Protein AF-A0A497LBM8-F1 (afdb_monomer)

Radius of gyration: 23.19 Å; Cα contacts (8 Å, |Δi|>4): 219; chains: 1; bounding box: 56×36×63 Å

pLDDT: mean 82.88, std 20.73, range [25.64, 98.62]

Solvent-accessible surface area (backbone atoms only — not comparable to full-atom values): 11214 Å² total; per-residue (Å²): 113,51,45,48,50,50,74,55,96,92,50,53,37,34,45,33,45,32,65,19,53,48,74,54,68,69,48,53,49,54,12,26,51,50,22,19,76,71,63,71,39,55,43,90,40,47,48,76,46,54,72,56,36,94,84,39,67,51,52,54,50,86,60,85,54,51,72,59,56,37,70,75,38,96,52,40,68,61,45,56,59,52,57,77,70,52,64,57,47,40,69,66,59,42,54,52,47,20,54,48,49,14,50,37,46,41,52,28,57,72,66,59,71,95,76,87,88,85,87,87,88,86,88,80,80,83,87,66,77,85,62,70,42,46,27,69,86,72,47,76,40,69,82,72,60,92,86,48,56,25,72,75,59,49,67,82,38,75,68,59,63,59,66,48,31,43,99,79,73,49,77,60,77,88,77,91,84,78,89,78,87,82,136

Nearest PDB structures (foldseek):
  8gr2-assembly1_A  TM=1.517E-01  e=1.016E+00  Campylobacter jejuni
  8tlb-assembly1_A  TM=1.579E-01  e=1.389E+00  Campylobacter jejuni

Structure (mmCIF, N/CA/C/O backbone):
data_AF-A0A497LBM8-F1
#
_entry.id   AF-A0A497LBM8-F1
#
loop_
_atom_site.group_PDB
_atom_site.id
_atom_site.type_symbol
_atom_site.label_atom_id
_atom_site.label_alt_id
_atom_site.label_comp_id
_atom_site.label_asym_id
_atom_site.label_entity_id
_atom_site.label_seq_id
_atom_site.pdbx_PDB_ins_code
_atom_site.Cartn_x
_atom_site.Cartn_y
_atom_site.Cartn_z
_atom_site.occupancy
_atom_site.B_iso_or_equiv
_atom_site.auth_seq_id
_atom_site.auth_comp_id
_atom_site.auth_asym_id
_atom_site.auth_atom_id
_atom_site.pdbx_PDB_model_num
ATOM 1 N N . MET A 1 1 ? -5.364 8.730 -0.585 1.00 90.94 1 MET A N 1
ATOM 2 C CA . MET A 1 1 ? -5.241 7.709 0.487 1.00 90.94 1 MET A CA 1
ATOM 3 C C . MET A 1 1 ? -6.573 7.528 1.190 1.00 90.94 1 MET A C 1
ATOM 5 O O . MET A 1 1 ? -7.227 8.522 1.490 1.00 90.94 1 MET A O 1
ATOM 9 N N . LYS A 1 2 ? -6.973 6.280 1.428 1.00 96.94 2 LYS A N 1
ATOM 10 C CA . LYS A 1 2 ? -8.215 5.909 2.119 1.00 96.94 2 LYS A CA 1
ATOM 11 C C . LYS A 1 2 ? -7.917 4.796 3.117 1.00 96.94 2 LYS A C 1
ATOM 13 O O . LYS A 1 2 ? -7.078 3.951 2.818 1.00 96.94 2 LYS A O 1
ATOM 18 N N . ALA A 1 3 ? -8.606 4.784 4.252 1.00 98.25 3 ALA A N 1
ATOM 19 C CA . ALA A 1 3 ? -8.501 3.721 5.241 1.00 98.25 3 ALA A CA 1
ATOM 20 C C . ALA A 1 3 ? -9.891 3.278 5.706 1.00 98.25 3 ALA A C 1
ATOM 22 O O . ALA A 1 3 ? -10.822 4.083 5.735 1.00 98.25 3 ALA A O 1
ATOM 23 N N . ALA A 1 4 ? -10.010 2.006 6.063 1.00 97.88 4 ALA A N 1
ATOM 24 C CA . ALA A 1 4 ? -11.164 1.434 6.739 1.00 97.88 4 ALA A CA 1
ATOM 25 C C . ALA A 1 4 ? -10.657 0.603 7.918 1.00 97.88 4 ALA A C 1
ATOM 27 O O . ALA A 1 4 ? -9.737 -0.196 7.745 1.00 97.88 4 ALA A O 1
ATOM 28 N N . VAL A 1 5 ? -11.241 0.804 9.097 1.00 98.19 5 VAL A N 1
ATOM 29 C CA . VAL A 1 5 ? -10.941 0.017 10.297 1.00 98.19 5 VAL A CA 1
ATOM 30 C C . VAL A 1 5 ? -12.185 -0.771 10.659 1.00 98.19 5 VAL A C 1
ATOM 32 O O . VAL A 1 5 ? -13.285 -0.217 10.695 1.00 98.19 5 VAL A O 1
ATOM 35 N N . PHE A 1 6 ? -11.997 -2.058 10.907 1.00 97.31 6 PHE A N 1
ATOM 36 C CA . PHE A 1 6 ? -13.040 -2.976 11.334 1.00 97.31 6 PHE A CA 1
ATOM 37 C C . PHE A 1 6 ? -12.707 -3.455 12.736 1.00 97.31 6 PHE A C 1
ATOM 39 O O . PHE A 1 6 ? -11.553 -3.762 13.033 1.00 97.31 6 PHE A O 1
ATOM 46 N N . GLU A 1 7 ? -13.724 -3.510 13.580 1.00 96.62 7 GLU A N 1
ATOM 47 C CA . GLU A 1 7 ? -13.626 -3.976 14.954 1.00 96.62 7 GLU A CA 1
ATOM 48 C C . GLU A 1 7 ? -14.666 -5.070 15.161 1.00 96.62 7 GLU A C 1
ATOM 50 O O . GLU A 1 7 ? -15.829 -4.907 14.781 1.00 96.62 7 GLU A O 1
ATOM 55 N N . SER A 1 8 ? -14.228 -6.197 15.710 1.00 94.00 8 SER A N 1
ATOM 56 C CA . SER A 1 8 ? -15.094 -7.293 16.127 1.00 94.00 8 SER A CA 1
ATOM 57 C C . SER A 1 8 ? -14.563 -7.835 17.439 1.00 94.00 8 SER A C 1
ATOM 59 O O . SER A 1 8 ? -13.377 -8.156 17.534 1.00 94.00 8 SER A O 1
ATOM 61 N N . GLU A 1 9 ? -15.448 -7.950 18.427 1.00 89.19 9 GLU A N 1
ATOM 62 C CA . GLU A 1 9 ? -15.071 -8.252 19.811 1.00 89.19 9 GLU A CA 1
ATOM 63 C C . GLU A 1 9 ? -14.023 -7.238 20.298 1.00 89.19 9 GLU A C 1
ATOM 65 O O . GLU A 1 9 ? -14.318 -6.047 20.344 1.00 89.19 9 GLU A O 1
ATOM 70 N N . GLU A 1 10 ? -12.803 -7.684 20.597 1.00 89.75 10 GLU A N 1
ATOM 71 C CA . GLU A 1 10 ? -11.681 -6.833 21.019 1.00 89.75 10 GLU A CA 1
ATOM 72 C C . GLU A 1 10 ? -10.596 -6.694 19.936 1.00 89.75 10 GLU A C 1
ATOM 74 O O . GLU A 1 10 ? -9.562 -6.056 20.144 1.00 89.75 10 GLU A O 1
ATOM 79 N N . THR A 1 11 ? -10.803 -7.289 18.756 1.00 96.12 11 THR A N 1
ATOM 80 C CA . THR A 1 11 ? -9.816 -7.260 17.672 1.00 96.12 11 THR A CA 1
ATOM 81 C C . THR A 1 11 ? -10.143 -6.169 16.664 1.00 96.12 11 THR A C 1
ATOM 83 O O . THR A 1 11 ? -11.221 -6.138 16.066 1.00 96.12 11 THR A O 1
ATOM 86 N N . ARG A 1 12 ? -9.156 -5.304 16.412 1.00 97.69 12 ARG A N 1
ATOM 87 C CA . ARG A 1 12 ? -9.202 -4.261 15.384 1.00 97.69 12 ARG A CA 1
ATOM 88 C C . ARG A 1 12 ? -8.242 -4.587 14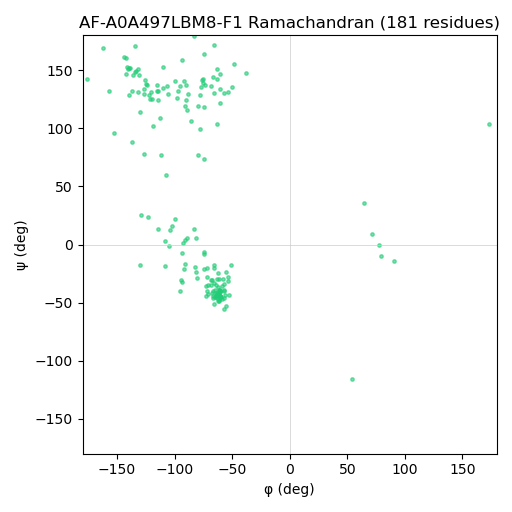.248 1.00 97.69 12 ARG A C 1
ATOM 90 O O . ARG A 1 12 ? -7.095 -4.955 14.498 1.00 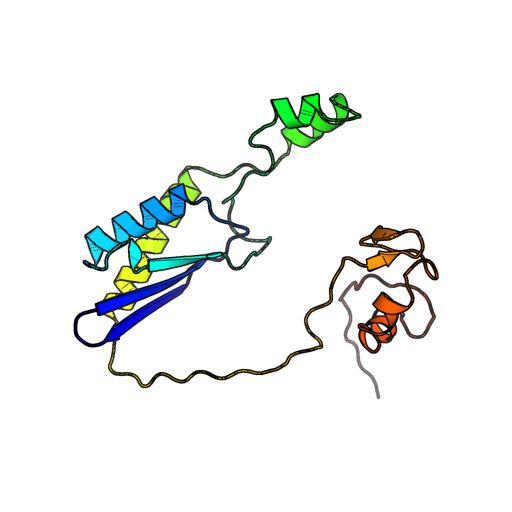97.69 12 ARG A O 1
ATOM 97 N N . VAL A 1 13 ? -8.709 -4.423 13.011 1.00 98.19 13 VAL A N 1
ATOM 98 C CA . VAL A 1 13 ? -7.916 -4.568 11.779 1.00 98.19 13 VAL A CA 1
ATOM 99 C C . VAL A 1 13 ? -8.129 -3.369 10.865 1.00 98.19 13 VAL A C 1
ATOM 101 O O . VAL A 1 13 ? -9.229 -2.817 10.801 1.00 98.19 13 VAL A O 1
ATOM 104 N N . ALA A 1 14 ? -7.096 -2.966 10.128 1.00 98.50 14 ALA A N 1
ATOM 105 C CA . ALA A 1 14 ? -7.154 -1.810 9.237 1.00 98.50 14 ALA A CA 1
ATOM 106 C C . ALA A 1 14 ? -6.749 -2.167 7.805 1.00 98.50 14 ALA A C 1
ATOM 108 O O . ALA A 1 14 ? -5.760 -2.860 7.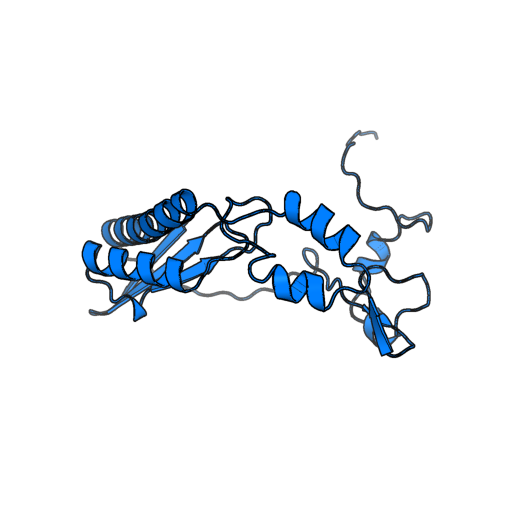570 1.00 98.50 14 ALA A O 1
ATOM 109 N N . LEU A 1 15 ? -7.486 -1.637 6.833 1.00 98.25 15 LEU A N 1
ATOM 110 C CA . LEU A 1 15 ? -7.164 -1.702 5.411 1.00 98.25 15 LEU A CA 1
ATOM 111 C C . LEU A 1 15 ? -6.882 -0.293 4.899 1.00 98.25 15 LEU A C 1
ATOM 113 O O . LEU A 1 15 ? -7.736 0.585 5.005 1.00 98.25 15 LEU A O 1
ATOM 117 N N . VAL A 1 16 ? -5.711 -0.080 4.306 1.00 98.56 16 VAL A N 1
ATOM 118 C CA . VAL A 1 16 ? -5.280 1.218 3.778 1.00 98.56 16 VAL A CA 1
ATOM 119 C C . VAL A 1 16 ? -4.977 1.101 2.289 1.00 98.56 16 VAL A C 1
ATOM 121 O O . VAL A 1 16 ? -4.148 0.296 1.870 1.00 98.56 16 VAL A O 1
ATOM 124 N N . SER A 1 17 ? -5.622 1.943 1.484 1.00 97.94 17 SER A N 1
ATOM 125 C CA . SER A 1 17 ? -5.356 2.096 0.054 1.00 97.94 17 SER A CA 1
ATOM 126 C C . SER A 1 17 ? -4.605 3.395 -0.208 1.00 97.94 17 SER A C 1
ATOM 128 O O . SER A 1 17 ? -5.030 4.484 0.202 1.00 97.94 17 SER A O 1
ATOM 130 N N . VAL A 1 18 ? -3.506 3.289 -0.945 1.00 97.56 18 VAL A N 1
ATOM 131 C CA . VAL A 1 18 ? -2.582 4.385 -1.220 1.00 97.56 18 VAL A CA 1
ATOM 132 C C . VAL A 1 18 ? -2.450 4.604 -2.722 1.00 97.56 18 VAL A C 1
ATOM 134 O O . VAL A 1 18 ? -2.166 3.676 -3.477 1.00 97.56 18 VAL A O 1
ATOM 137 N N . ASP A 1 19 ? -2.624 5.850 -3.155 1.00 96.19 19 ASP A N 1
ATOM 138 C CA . ASP A 1 19 ? -2.527 6.248 -4.559 1.00 96.19 19 ASP A CA 1
ATOM 139 C C . ASP A 1 19 ? -1.059 6.405 -4.972 1.00 96.19 19 ASP A C 1
ATOM 141 O O . ASP A 1 19 ? -0.516 7.504 -5.043 1.00 96.19 19 ASP A O 1
ATOM 145 N N . ALA A 1 20 ? -0.402 5.269 -5.192 1.00 95.25 20 ALA A N 1
ATOM 146 C CA . ALA A 1 20 ? 1.005 5.171 -5.558 1.00 95.25 20 ALA A CA 1
ATOM 147 C C . ALA A 1 20 ? 1.235 4.039 -6.571 1.00 95.25 20 ALA A C 1
ATOM 149 O O . ALA A 1 20 ? 0.427 3.109 -6.670 1.00 95.25 20 ALA A O 1
ATOM 150 N N . LEU A 1 21 ? 2.363 4.089 -7.288 1.00 94.69 21 LEU A N 1
ATOM 151 C CA . LEU A 1 21 ? 2.777 3.013 -8.194 1.00 94.69 21 LEU A CA 1
ATOM 152 C C . LEU A 1 21 ? 3.104 1.741 -7.403 1.00 94.69 21 LEU A C 1
ATOM 154 O O . LEU A 1 21 ? 2.607 0.654 -7.686 1.00 94.69 21 LEU A O 1
ATOM 158 N N . SER A 1 22 ? 3.939 1.888 -6.388 1.00 93.50 22 SER A N 1
ATOM 159 C CA . SER A 1 22 ? 4.247 0.867 -5.393 1.00 93.50 22 SER A CA 1
ATOM 160 C C . SER A 1 22 ? 4.869 1.542 -4.173 1.00 93.50 22 SER A C 1
ATOM 162 O O . SER A 1 22 ? 5.160 2.741 -4.191 1.00 93.50 22 SER A O 1
ATOM 164 N N . ILE A 1 23 ? 5.003 0.797 -3.078 1.00 93.75 23 ILE A N 1
ATOM 165 C CA . ILE A 1 23 ? 5.513 1.311 -1.805 1.00 93.75 23 ILE A CA 1
ATOM 166 C C . ILE A 1 23 ? 6.481 0.275 -1.246 1.00 93.75 23 ILE A C 1
ATOM 168 O O . ILE A 1 23 ? 6.177 -0.918 -1.227 1.00 93.7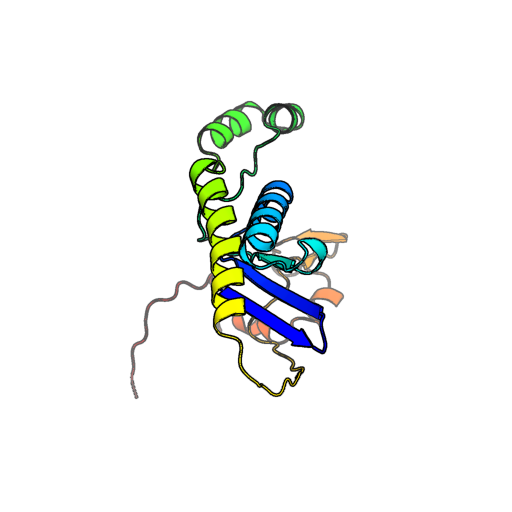5 23 ILE A O 1
ATOM 172 N N . LYS A 1 24 ? 7.665 0.723 -0.817 1.00 93.44 24 LYS A N 1
ATOM 173 C CA . LYS A 1 24 ? 8.666 -0.155 -0.200 1.00 93.44 24 LYS A CA 1
ATOM 174 C C . LYS A 1 24 ? 8.154 -0.674 1.148 1.00 93.44 24 LYS A C 1
ATOM 176 O O . LYS A 1 24 ? 7.526 0.062 1.907 1.00 93.44 24 LYS A O 1
ATOM 181 N N . ALA A 1 25 ? 8.495 -1.920 1.475 1.00 94.69 25 ALA A N 1
ATOM 182 C CA . ALA A 1 25 ? 8.095 -2.556 2.732 1.00 94.69 25 ALA A CA 1
ATOM 183 C C . ALA A 1 25 ? 8.553 -1.771 3.974 1.00 94.69 25 ALA A C 1
ATOM 185 O O . ALA A 1 25 ? 7.819 -1.707 4.951 1.00 94.69 25 ALA A O 1
ATOM 186 N N . SER A 1 26 ? 9.718 -1.115 3.919 1.00 94.94 26 SER A N 1
ATOM 187 C CA . SER A 1 26 ? 10.216 -0.259 5.005 1.00 94.94 26 SER A CA 1
ATOM 188 C C . SER A 1 26 ? 9.295 0.930 5.302 1.00 94.94 26 SER A C 1
ATOM 190 O O . SER A 1 26 ? 9.063 1.251 6.461 1.00 94.94 26 SER A O 1
ATOM 192 N N . ILE A 1 27 ? 8.727 1.548 4.264 1.00 96.06 27 ILE A N 1
ATOM 193 C CA . ILE A 1 27 ? 7.817 2.696 4.388 1.00 96.06 27 ILE A CA 1
ATOM 194 C C . ILE A 1 27 ? 6.470 2.254 4.959 1.00 96.06 27 ILE A C 1
ATOM 196 O O . ILE A 1 27 ? 5.909 2.936 5.817 1.00 96.06 27 ILE A O 1
ATOM 200 N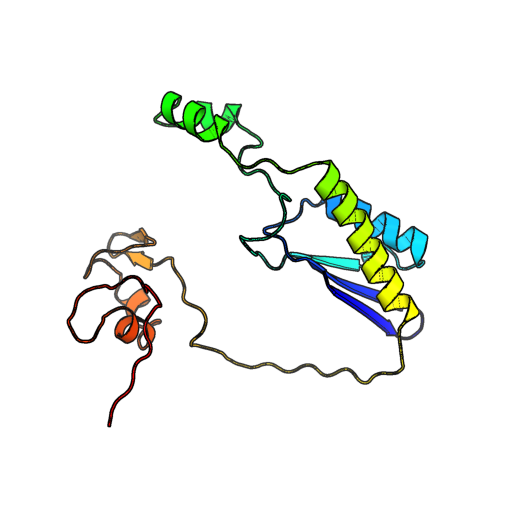 N . VAL A 1 28 ? 5.978 1.090 4.513 1.00 97.62 28 VAL A N 1
ATOM 201 C CA . VAL A 1 28 ? 4.781 0.451 5.078 1.00 97.62 28 VAL A CA 1
ATOM 202 C C . VAL A 1 28 ? 4.999 0.111 6.549 1.00 97.62 28 VAL A C 1
ATOM 204 O O . VAL A 1 28 ? 4.157 0.466 7.364 1.00 97.62 28 VAL A O 1
ATOM 207 N N . LYS A 1 29 ? 6.128 -0.521 6.892 1.00 98.12 29 LYS A N 1
ATOM 208 C CA . LYS A 1 29 ? 6.485 -0.873 8.272 1.00 98.12 29 LYS A CA 1
ATOM 209 C C . LYS A 1 29 ? 6.460 0.360 9.177 1.00 98.12 29 LYS A C 1
ATOM 211 O O . LYS A 1 29 ? 5.710 0.367 10.142 1.00 98.12 29 LYS A O 1
ATOM 216 N N . PHE A 1 30 ? 7.162 1.424 8.792 1.00 97.81 30 PHE A N 1
ATOM 217 C CA . PHE A 1 30 ? 7.188 2.661 9.575 1.00 97.81 30 PHE A CA 1
ATOM 218 C C . PHE A 1 30 ? 5.793 3.294 9.725 1.00 97.81 30 PHE A C 1
ATOM 220 O O . PHE A 1 30 ? 5.417 3.748 10.799 1.00 97.81 30 PHE A O 1
ATOM 227 N N . GLY A 1 31 ? 4.977 3.284 8.663 1.00 98.12 31 GLY A N 1
ATOM 228 C CA . GLY A 1 31 ? 3.597 3.775 8.738 1.00 98.12 31 GLY A CA 1
ATOM 229 C C . GLY A 1 31 ? 2.692 2.939 9.653 1.00 98.12 31 GLY A C 1
ATOM 230 O O . GLY A 1 31 ? 1.792 3.496 10.275 1.00 98.12 31 GLY A O 1
ATOM 231 N N . ARG A 1 32 ? 2.922 1.622 9.741 1.00 98.56 32 ARG A N 1
ATOM 232 C CA . ARG A 1 32 ? 2.193 0.717 10.643 1.00 98.56 32 ARG A CA 1
ATOM 233 C C . ARG A 1 32 ? 2.591 0.920 12.101 1.00 98.56 32 ARG A C 1
ATOM 235 O O . ARG A 1 32 ? 1.703 1.009 12.932 1.00 98.56 32 ARG A O 1
ATOM 242 N N . GLU A 1 33 ? 3.885 1.046 12.382 1.00 98.56 33 GLU A N 1
ATOM 243 C CA . GLU A 1 33 ? 4.405 1.320 13.731 1.00 98.56 33 GLU A CA 1
ATOM 244 C C . GLU A 1 33 ? 3.828 2.635 14.276 1.00 98.56 33 GLU A C 1
ATOM 246 O O . GLU A 1 33 ? 3.256 2.663 15.360 1.00 98.56 33 GLU A O 1
ATOM 251 N N . LEU A 1 34 ? 3.839 3.699 13.466 1.00 98.50 34 LEU A N 1
ATOM 252 C CA . LEU A 1 34 ? 3.199 4.968 13.827 1.00 98.50 34 LEU A CA 1
ATOM 253 C C . LEU A 1 34 ? 1.685 4.824 14.055 1.00 98.50 34 LEU A C 1
ATOM 255 O O . LEU A 1 34 ? 1.121 5.463 14.938 1.00 98.50 34 LEU A O 1
ATOM 259 N N . ALA A 1 35 ? 0.997 4.014 13.247 1.00 98.50 35 ALA A N 1
ATOM 260 C CA . ALA A 1 35 ? -0.433 3.780 13.423 1.00 98.50 35 ALA A CA 1
ATOM 261 C C . ALA A 1 35 ? -0.725 3.034 14.732 1.00 98.50 35 ALA A C 1
ATOM 263 O O . ALA A 1 35 ? -1.689 3.372 15.419 1.00 98.50 35 ALA A O 1
ATOM 264 N N . GLU A 1 36 ? 0.106 2.053 15.078 1.00 98.62 36 GLU A N 1
ATOM 265 C CA . GLU A 1 36 ? 0.021 1.305 16.329 1.00 98.62 36 GLU A CA 1
ATOM 266 C C . GLU A 1 36 ? 0.212 2.225 17.533 1.00 98.62 36 GLU A C 1
ATOM 268 O O . GLU A 1 36 ? -0.645 2.245 18.414 1.00 98.62 36 GLU A O 1
ATOM 273 N N . GLU A 1 37 ? 1.233 3.084 17.519 1.00 98.25 37 GLU A N 1
ATOM 274 C CA . GLU A 1 37 ? 1.445 4.097 18.563 1.00 98.25 37 GLU A CA 1
ATOM 275 C C . GLU A 1 37 ? 0.236 5.035 18.724 1.00 98.25 37 GLU A C 1
ATOM 277 O O . GLU A 1 37 ? -0.145 5.390 19.839 1.00 98.25 37 GLU A O 1
ATOM 282 N N . MET A 1 38 ? -0.394 5.433 17.615 1.00 97.81 38 MET A N 1
ATOM 283 C CA . MET A 1 38 ? -1.496 6.403 17.619 1.00 97.81 38 MET A CA 1
ATOM 284 C C . MET A 1 38 ? -2.864 5.803 17.972 1.00 97.81 38 MET A C 1
ATOM 286 O O . MET A 1 38 ? -3.765 6.547 18.360 1.00 97.81 38 MET A O 1
ATOM 290 N N . THR A 1 39 ? -3.063 4.497 17.779 1.00 97.69 39 THR A N 1
ATOM 291 C CA . THR A 1 39 ? -4.401 3.866 17.842 1.00 97.69 39 THR A CA 1
ATOM 292 C C . THR A 1 39 ? -4.476 2.627 18.731 1.00 97.69 39 THR A C 1
ATOM 294 O O . THR A 1 39 ? -5.573 2.197 19.103 1.00 97.69 39 THR A O 1
ATOM 297 N N . GLY A 1 40 ? -3.335 2.019 19.057 1.00 97.62 40 GLY A N 1
ATOM 298 C CA . GLY A 1 40 ? -3.240 0.714 19.710 1.00 97.62 40 GLY A CA 1
ATOM 299 C C . GLY A 1 40 ? -3.625 -0.470 18.815 1.00 97.62 40 GLY A C 1
ATOM 300 O O . GLY A 1 40 ? -3.787 -1.578 19.319 1.00 97.62 40 GLY A O 1
ATOM 301 N N . ILE A 1 41 ? -3.831 -0.265 17.509 1.00 98.06 41 ILE A N 1
ATOM 302 C CA . ILE A 1 41 ? -4.024 -1.364 16.556 1.00 98.06 41 ILE A CA 1
ATOM 303 C C . ILE A 1 41 ? -2.648 -1.936 16.222 1.00 98.06 41 ILE A C 1
ATOM 305 O O . ILE A 1 41 ? -1.824 -1.217 15.665 1.00 98.06 41 ILE A O 1
ATOM 309 N N . SER A 1 42 ? -2.421 -3.220 16.509 1.00 98.19 42 SER A N 1
ATOM 310 C CA . SER A 1 42 ? -1.155 -3.890 16.182 1.00 98.19 42 SER A CA 1
ATOM 311 C C . SER A 1 42 ? -0.752 -3.661 14.721 1.00 98.19 42 SER A C 1
ATOM 313 O O . SER A 1 42 ? -1.580 -3.815 13.816 1.00 98.19 42 SER A O 1
ATOM 315 N N . ALA A 1 43 ? 0.522 -3.356 14.466 1.00 98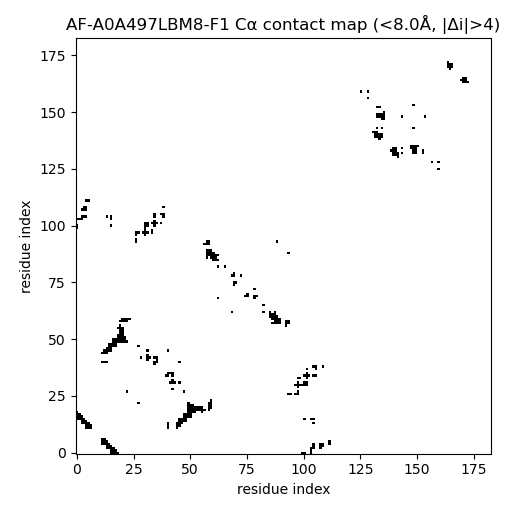.25 43 ALA A N 1
ATOM 316 C CA . ALA A 1 43 ? 1.063 -3.188 13.119 1.00 98.25 43 ALA A CA 1
ATOM 317 C C . ALA A 1 43 ? 0.785 -4.396 12.201 1.00 98.25 43 ALA A C 1
ATOM 319 O O . ALA A 1 43 ? 0.588 -4.225 10.990 1.00 98.25 43 ALA A O 1
ATOM 320 N N . ASP A 1 44 ? 0.714 -5.603 12.767 1.00 98.12 44 ASP A N 1
ATOM 321 C CA . ASP A 1 44 ? 0.423 -6.843 12.042 1.00 98.12 44 ASP A CA 1
ATOM 322 C C . ASP A 1 44 ? -1.042 -6.939 11.584 1.00 98.12 44 ASP A C 1
ATOM 324 O O . ASP A 1 44 ? -1.353 -7.639 10.619 1.00 98.12 44 ASP A O 1
ATOM 328 N N . HIS A 1 45 ? -1.940 -6.170 12.202 1.00 98.44 45 HIS A N 1
ATOM 329 C CA . HIS A 1 45 ? -3.360 -6.094 11.853 1.00 98.44 45 HIS A CA 1
ATOM 330 C C . HIS A 1 45 ? -3.674 -5.018 10.795 1.00 98.44 45 HIS A C 1
ATOM 332 O O . HIS A 1 45 ? -4.841 -4.774 10.472 1.00 98.44 45 HIS A O 1
ATOM 338 N N . ILE A 1 46 ? -2.654 -4.359 10.234 1.00 98.62 46 ILE A N 1
ATOM 339 C CA . ILE A 1 46 ? -2.819 -3.244 9.294 1.00 98.62 46 ILE A CA 1
ATOM 340 C C . ILE A 1 46 ? -2.326 -3.651 7.903 1.00 98.62 46 ILE A C 1
ATOM 342 O O . ILE A 1 46 ? -1.126 -3.730 7.646 1.00 98.62 46 ILE A O 1
ATOM 346 N N . MET A 1 47 ? -3.216 -3.843 6.933 1.00 98.38 47 MET A N 1
ATOM 347 C CA . MET A 1 47 ? -2.831 -4.044 5.532 1.00 98.38 47 MET A CA 1
ATOM 348 C C . MET A 1 47 ? -2.717 -2.702 4.800 1.00 98.38 47 MET A C 1
ATOM 350 O O . MET A 1 47 ? -3.648 -1.904 4.812 1.00 98.38 47 MET A O 1
ATOM 354 N N . VAL A 1 48 ? -1.599 -2.476 4.102 1.00 98.38 48 VAL A N 1
ATOM 355 C CA . VAL A 1 48 ? -1.393 -1.295 3.248 1.00 98.38 48 VAL A CA 1
ATOM 356 C C . VAL A 1 48 ? -1.162 -1.749 1.812 1.00 98.38 48 VAL A C 1
ATOM 358 O O . VAL A 1 48 ? -0.258 -2.541 1.551 1.00 98.38 48 VAL A O 1
ATOM 361 N N . ALA A 1 49 ? -1.960 -1.235 0.879 1.00 97.44 49 ALA A N 1
ATOM 362 C CA . ALA A 1 49 ? -1.887 -1.566 -0.538 1.00 97.44 49 ALA A CA 1
ATOM 363 C C . ALA A 1 49 ? -1.748 -0.308 -1.403 1.00 97.44 49 ALA A C 1
ATOM 365 O O . ALA A 1 49 ? -2.375 0.719 -1.147 1.00 97.44 49 ALA A O 1
ATOM 366 N N . ALA A 1 50 ? -0.941 -0.408 -2.459 1.00 97.12 50 ALA A N 1
ATOM 367 C CA . ALA A 1 50 ? -0.839 0.614 -3.492 1.00 97.12 50 ALA A CA 1
ATOM 368 C C . ALA A 1 50 ? -1.822 0.316 -4.634 1.00 97.12 50 ALA A C 1
ATOM 370 O O . ALA A 1 50 ? -1.962 -0.838 -5.040 1.00 97.12 50 ALA A O 1
ATOM 371 N N . THR A 1 51 ? -2.464 1.344 -5.190 1.00 96.81 51 THR A N 1
ATOM 372 C CA . THR A 1 51 ? -3.407 1.200 -6.319 1.00 96.81 51 THR A CA 1
ATOM 373 C C . THR A 1 51 ? -2.726 0.933 -7.662 1.00 96.81 51 THR A C 1
ATOM 375 O O . THR A 1 51 ? -3.402 0.638 -8.645 1.00 96.81 51 THR A O 1
ATOM 378 N N . HIS A 1 52 ? -1.395 1.018 -7.711 1.00 96.25 52 HIS A N 1
ATOM 379 C CA . HIS A 1 52 ? -0.587 0.878 -8.918 1.00 96.25 52 HIS A CA 1
ATOM 380 C C . HIS A 1 52 ? -0.843 1.977 -9.964 1.00 96.25 52 HIS A C 1
ATOM 382 O O . HIS A 1 52 ? -0.799 1.741 -11.172 1.00 96.25 52 HIS A O 1
ATOM 388 N N . THR A 1 53 ? -1.097 3.203 -9.498 1.00 94.50 53 THR A N 1
ATOM 389 C CA . THR A 1 53 ? -1.209 4.379 -10.371 1.00 94.50 53 THR A CA 1
ATOM 390 C C . THR A 1 53 ? 0.162 4.855 -10.852 1.00 94.50 53 THR A C 1
ATOM 392 O O . THR A 1 53 ? 1.121 4.924 -10.087 1.00 94.50 53 THR A O 1
ATOM 395 N N . TYR A 1 54 ? 0.242 5.234 -12.126 1.00 91.94 54 TYR A N 1
ATOM 396 C CA . TYR A 1 54 ? 1.445 5.785 -12.761 1.00 91.94 54 TYR A CA 1
ATOM 397 C C . TYR A 1 54 ? 1.503 7.320 -12.682 1.00 91.94 54 TYR A C 1
ATOM 399 O O . TYR A 1 54 ? 2.412 7.934 -13.231 1.00 91.94 54 TYR A O 1
ATOM 407 N N . SER A 1 55 ? 0.534 7.933 -12.000 1.00 92.19 55 SER A N 1
ATOM 408 C CA . SER A 1 55 ? 0.417 9.387 -11.818 1.00 92.19 55 SER A CA 1
ATOM 409 C C . SER A 1 55 ? 0.373 9.772 -10.335 1.00 92.19 55 SER A C 1
ATOM 411 O O . SER A 1 55 ? -0.203 10.793 -9.970 1.00 92.19 55 SER A O 1
ATOM 413 N N . GLY A 1 56 ? 0.919 8.913 -9.470 1.00 90.25 56 GLY A N 1
ATOM 414 C CA . GLY A 1 56 ? 1.087 9.186 -8.044 1.00 90.25 56 GLY A CA 1
ATOM 415 C C . GLY A 1 56 ? 2.354 9.992 -7.749 1.00 90.25 56 GLY A C 1
ATOM 416 O O . GLY A 1 56 ? 3.126 10.317 -8.649 1.00 90.25 56 GLY A O 1
ATOM 417 N N . GLY A 1 57 ? 2.576 10.288 -6.468 1.00 91.38 57 GLY A N 1
ATOM 418 C CA . GLY A 1 57 ? 3.811 10.932 -6.023 1.00 91.38 57 GLY A CA 1
ATOM 419 C C . GLY A 1 57 ? 5.060 10.050 -6.201 1.00 91.38 57 GLY A C 1
ATOM 420 O O . GLY A 1 57 ? 4.946 8.858 -6.509 1.00 91.38 57 GLY A O 1
ATOM 421 N N . PRO A 1 58 ? 6.260 10.616 -5.990 1.00 93.19 58 PRO A N 1
ATOM 422 C CA . PRO A 1 58 ? 7.548 9.952 -6.216 1.00 93.19 58 PRO A CA 1
ATOM 423 C C . PRO A 1 58 ? 7.863 8.911 -5.127 1.00 93.19 58 PRO A C 1
ATOM 425 O O . PRO A 1 58 ? 8.699 9.120 -4.250 1.00 93.19 58 PRO A O 1
ATOM 428 N N . THR A 1 59 ? 7.173 7.768 -5.152 1.00 92.88 59 THR A N 1
ATOM 429 C CA . THR A 1 59 ? 7.320 6.721 -4.124 1.00 92.88 59 THR A CA 1
ATOM 430 C C . THR A 1 59 ? 8.365 5.665 -4.448 1.00 92.88 59 THR A C 1
ATOM 432 O O . THR A 1 59 ? 8.766 4.904 -3.564 1.00 92.88 59 THR A O 1
ATOM 435 N N . VAL A 1 60 ? 8.785 5.567 -5.708 1.00 86.75 60 VAL A N 1
ATOM 436 C CA . VAL A 1 60 ? 9.701 4.522 -6.156 1.00 86.75 60 VAL A CA 1
ATOM 437 C C . VAL A 1 60 ? 10.725 5.020 -7.147 1.00 86.75 60 VAL A C 1
ATOM 439 O O . VAL A 1 60 ? 10.493 5.912 -7.950 1.00 86.75 60 VAL A O 1
ATOM 442 N N . GLU A 1 61 ? 11.849 4.332 -7.096 1.00 84.81 61 GLU A N 1
ATOM 443 C CA . GLU A 1 61 ? 12.984 4.436 -7.988 1.00 84.81 61 GLU A CA 1
ATOM 444 C C . GLU A 1 61 ? 13.100 3.096 -8.718 1.00 84.81 61 GLU A C 1
ATOM 446 O O . GLU A 1 61 ? 13.035 2.023 -8.114 1.00 84.81 61 GLU A O 1
ATOM 451 N N . TRP A 1 62 ? 13.250 3.144 -10.037 1.00 78.62 62 TRP A N 1
ATOM 452 C CA . TRP A 1 62 ? 13.510 1.945 -10.844 1.00 78.62 62 TRP A CA 1
ATOM 453 C C . TRP A 1 62 ? 14.994 1.553 -10.801 1.00 78.62 62 TRP A C 1
ATOM 455 O O . TRP A 1 62 ? 15.360 0.387 -10.935 1.00 78.62 62 TRP A O 1
ATOM 465 N N . ALA A 1 63 ? 15.861 2.546 -10.623 1.00 80.12 63 ALA A N 1
ATOM 466 C CA . ALA A 1 63 ? 17.279 2.435 -10.897 1.00 80.12 63 ALA A CA 1
ATOM 467 C C . ALA A 1 63 ? 18.151 2.190 -9.656 1.00 80.12 63 ALA A C 1
ATOM 469 O O . ALA A 1 63 ? 19.349 2.445 -9.716 1.00 80.12 63 ALA A O 1
ATOM 470 N N . SER A 1 64 ? 17.613 1.669 -8.549 1.00 76.12 64 SER A N 1
ATOM 471 C CA . SER A 1 64 ? 18.356 1.536 -7.280 1.00 76.12 64 SER A CA 1
ATOM 472 C C . SER A 1 64 ? 19.694 0.783 -7.406 1.00 76.12 64 SER A C 1
ATOM 474 O O . SER A 1 64 ? 20.627 1.045 -6.655 1.00 76.12 64 SER A O 1
ATOM 476 N N . ASN A 1 65 ? 19.829 -0.132 -8.378 1.00 85.00 65 ASN A N 1
ATOM 477 C CA . ASN A 1 65 ? 21.086 -0.822 -8.698 1.00 85.00 65 ASN A CA 1
ATOM 478 C C . ASN A 1 65 ? 21.703 -0.335 -10.023 1.00 85.00 65 ASN A C 1
ATOM 480 O O . ASN A 1 65 ? 21.908 -1.117 -10.956 1.00 85.00 65 ASN A O 1
ATOM 484 N N . GLN A 1 66 ? 22.021 0.958 -10.117 1.00 85.00 66 GLN A N 1
ATOM 485 C CA . GLN A 1 66 ? 22.593 1.558 -11.331 1.00 85.00 66 GLN A CA 1
ATOM 486 C C . GLN A 1 66 ? 23.835 0.811 -11.841 1.00 85.00 66 GLN A C 1
ATOM 488 O O . GLN A 1 66 ? 23.950 0.538 -13.035 1.00 85.00 66 GLN A O 1
ATOM 493 N N . LYS A 1 67 ? 24.747 0.421 -10.938 1.00 86.38 67 LYS A N 1
ATOM 494 C CA . LYS A 1 67 ? 25.978 -0.310 -11.291 1.00 86.38 67 LYS A CA 1
ATOM 495 C C . LYS A 1 67 ? 25.670 -1.647 -11.966 1.00 86.38 67 LYS A C 1
ATOM 497 O O . LYS A 1 67 ? 26.277 -1.964 -12.987 1.00 86.38 67 LYS A O 1
ATOM 502 N N . GLY A 1 68 ? 24.717 -2.409 -11.426 1.00 88.62 68 GLY A N 1
ATOM 503 C CA . GLY A 1 68 ? 24.272 -3.668 -12.022 1.00 88.62 68 GLY A CA 1
ATOM 504 C C . GLY A 1 68 ? 23.604 -3.460 -13.378 1.00 88.62 68 GLY A C 1
ATOM 505 O O . GLY A 1 68 ? 23.948 -4.147 -14.337 1.00 88.62 68 GLY A O 1
ATOM 506 N N . ILE A 1 69 ? 22.712 -2.471 -13.484 1.00 88.81 69 ILE A N 1
ATOM 507 C CA . ILE A 1 69 ? 22.006 -2.156 -14.736 1.00 88.81 69 ILE A CA 1
ATOM 508 C C . ILE A 1 69 ? 23.006 -1.776 -15.838 1.00 88.81 69 ILE A C 1
ATOM 510 O O . ILE A 1 69 ? 22.902 -2.272 -16.957 1.00 88.81 69 ILE A O 1
ATOM 514 N N . ILE A 1 70 ? 24.008 -0.949 -15.524 1.00 90.50 70 ILE A N 1
ATOM 515 C CA . ILE A 1 70 ? 25.064 -0.570 -16.475 1.00 90.50 70 ILE A CA 1
ATOM 516 C C . ILE A 1 70 ? 25.899 -1.794 -16.873 1.00 90.50 70 ILE A C 1
ATOM 518 O O . ILE A 1 70 ? 26.164 -1.980 -18.058 1.00 90.50 70 ILE A O 1
ATOM 522 N N . ARG A 1 71 ? 26.296 -2.633 -15.905 1.00 91.06 71 ARG A N 1
ATOM 523 C CA . ARG A 1 71 ? 27.160 -3.803 -16.136 1.00 91.06 71 ARG A CA 1
ATOM 524 C C . ARG A 1 71 ? 26.537 -4.832 -17.079 1.00 91.06 71 ARG A C 1
ATOM 526 O O . ARG A 1 71 ? 27.252 -5.393 -17.900 1.00 91.06 71 ARG A O 1
ATOM 533 N N . TYR A 1 72 ? 25.239 -5.099 -16.947 1.00 90.06 72 TYR A N 1
ATOM 534 C CA . TYR A 1 72 ? 24.542 -6.109 -17.754 1.00 90.06 72 TYR A CA 1
ATOM 535 C C . TYR A 1 72 ? 23.900 -5.543 -19.026 1.00 90.06 72 TYR A C 1
ATOM 537 O O . TYR A 1 72 ? 23.252 -6.278 -19.771 1.00 90.06 72 TYR A O 1
ATOM 545 N N . SER A 1 73 ? 24.059 -4.245 -19.287 1.00 89.31 73 SER A N 1
ATOM 546 C CA . SER A 1 73 ? 23.514 -3.619 -20.485 1.00 89.31 73 SER A CA 1
ATOM 547 C C . SER A 1 73 ? 24.350 -3.941 -21.719 1.00 89.31 73 SER A C 1
ATOM 549 O O . SER A 1 73 ? 25.566 -3.770 -21.718 1.00 89.31 73 SER A O 1
ATOM 551 N N . SER A 1 74 ? 23.681 -4.287 -22.820 1.00 93.44 74 SER A N 1
ATOM 552 C CA . SER A 1 74 ? 24.305 -4.364 -24.147 1.00 93.44 74 SER A CA 1
ATOM 553 C C . SER A 1 74 ? 24.776 -2.997 -24.667 1.00 93.44 74 SER A C 1
ATOM 555 O O . SER A 1 74 ? 25.584 -2.946 -25.586 1.00 93.44 74 SER A O 1
ATOM 557 N N . ASN A 1 75 ? 24.278 -1.892 -24.096 1.00 94.06 75 ASN A N 1
ATOM 558 C CA . ASN A 1 75 ? 24.733 -0.531 -24.392 1.00 94.06 75 ASN A CA 1
ATOM 559 C C . ASN A 1 75 ? 24.875 0.287 -23.088 1.00 94.06 75 ASN A C 1
ATOM 561 O O . ASN A 1 75 ? 23.915 0.928 -22.637 1.00 94.06 75 ASN A O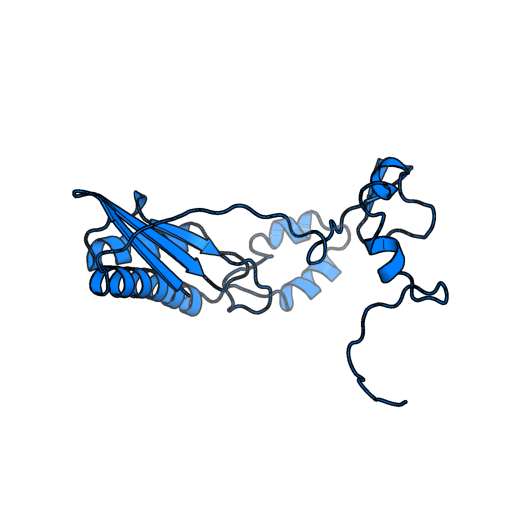 1
ATOM 565 N N . PRO A 1 76 ? 26.051 0.245 -22.439 1.00 92.69 76 PRO A N 1
ATOM 566 C CA . PRO A 1 76 ? 26.293 0.945 -21.178 1.00 92.69 76 PRO A CA 1
ATOM 567 C C . PRO A 1 76 ? 26.204 2.472 -21.284 1.00 92.69 76 PRO A C 1
ATOM 569 O O . PRO A 1 76 ? 25.750 3.119 -20.342 1.00 92.69 76 PRO A O 1
ATOM 572 N N . GLU A 1 77 ? 26.616 3.063 -22.408 1.00 92.69 77 GLU A N 1
ATOM 573 C CA . GLU A 1 77 ? 26.593 4.520 -22.609 1.00 92.69 77 GLU A CA 1
ATOM 574 C C . GLU A 1 77 ? 25.164 5.064 -22.655 1.00 92.69 77 GLU A C 1
ATOM 576 O O . GLU A 1 77 ? 24.836 6.022 -21.949 1.00 92.69 77 GLU A O 1
ATOM 581 N N . LEU A 1 78 ? 24.286 4.401 -23.416 1.00 92.50 78 LEU A N 1
ATOM 582 C CA . LEU A 1 78 ? 22.869 4.754 -23.479 1.00 92.50 78 LEU A CA 1
ATOM 583 C C . LEU A 1 78 ? 22.209 4.642 -22.101 1.00 92.50 78 LEU A C 1
ATOM 585 O O . LEU A 1 78 ? 21.488 5.550 -21.688 1.00 92.50 78 LEU A O 1
ATOM 589 N N . ILE A 1 79 ? 22.486 3.562 -21.364 1.00 92.12 79 ILE A N 1
ATOM 590 C CA . ILE A 1 79 ? 21.947 3.383 -20.012 1.00 92.12 79 ILE A CA 1
ATOM 591 C C . ILE A 1 79 ? 22.429 4.488 -19.075 1.00 92.12 79 ILE A C 1
ATOM 593 O O . ILE A 1 79 ? 21.603 5.061 -18.371 1.00 92.12 79 ILE A O 1
ATOM 597 N N . ARG A 1 80 ? 23.716 4.863 -19.096 1.00 91.12 80 ARG A N 1
ATOM 598 C CA . ARG A 1 80 ? 24.205 6.002 -18.294 1.00 91.12 80 ARG A CA 1
ATOM 599 C C . ARG A 1 80 ? 23.450 7.290 -18.618 1.00 91.12 80 ARG A C 1
ATOM 601 O O . ARG A 1 80 ? 23.158 8.054 -17.704 1.00 91.12 80 ARG A O 1
ATOM 608 N N . LYS A 1 81 ? 23.121 7.535 -19.891 1.00 92.31 81 LYS A N 1
ATOM 609 C CA . LYS A 1 81 ? 22.344 8.714 -20.297 1.00 92.31 81 LYS A CA 1
ATOM 610 C C . LYS A 1 81 ? 20.908 8.668 -19.762 1.00 92.31 81 LYS A C 1
ATOM 612 O O . LYS A 1 81 ? 20.451 9.672 -19.234 1.00 92.31 81 LYS A O 1
ATOM 617 N N . ILE A 1 82 ? 20.235 7.519 -19.854 1.00 90.62 82 ILE A N 1
ATOM 618 C CA . ILE A 1 82 ? 18.861 7.327 -19.348 1.00 90.62 82 ILE A CA 1
ATOM 619 C C . ILE A 1 82 ? 18.807 7.464 -17.822 1.00 90.62 82 ILE A C 1
ATOM 621 O O . ILE A 1 82 ? 17.876 8.060 -17.287 1.00 90.62 82 ILE A O 1
ATOM 625 N N . LEU A 1 83 ? 19.813 6.941 -17.117 1.00 88.94 83 LEU A N 1
ATOM 626 C CA . LEU A 1 83 ? 19.871 6.977 -15.656 1.00 88.94 83 LEU A CA 1
ATOM 627 C C . LEU A 1 83 ? 19.948 8.399 -15.090 1.00 88.94 83 LEU A C 1
ATOM 629 O O . LEU A 1 83 ? 19.410 8.636 -14.018 1.00 88.94 83 LEU A O 1
ATOM 633 N N . LYS A 1 84 ? 20.535 9.356 -15.822 1.00 87.81 84 LYS A N 1
ATOM 634 C CA . LYS A 1 84 ? 20.570 10.772 -15.408 1.00 87.81 84 LYS A CA 1
ATOM 635 C C . LYS A 1 84 ? 19.187 11.413 -15.293 1.00 87.81 84 LYS A C 1
ATOM 637 O O . LYS A 1 84 ? 19.043 12.414 -14.606 1.00 87.81 84 LYS A O 1
ATOM 642 N N . THR A 1 85 ? 18.199 10.876 -16.002 1.00 87.12 85 THR A N 1
ATOM 643 C CA . THR A 1 85 ? 16.814 11.368 -16.003 1.00 87.12 85 THR A CA 1
ATOM 644 C C . THR A 1 85 ? 15.856 10.347 -15.395 1.00 87.12 85 THR A C 1
ATOM 646 O O . THR A 1 85 ? 14.647 10.436 -15.608 1.00 87.12 85 THR A O 1
ATOM 649 N N . ALA A 1 86 ? 16.378 9.320 -14.720 1.00 85.00 86 ALA A N 1
ATOM 650 C CA . ALA A 1 86 ? 15.540 8.311 -14.102 1.00 85.00 86 ALA A CA 1
ATOM 651 C C . ALA A 1 86 ? 14.776 8.933 -12.922 1.00 85.00 86 ALA A C 1
ATOM 653 O O . ALA A 1 86 ? 15.377 9.656 -12.130 1.00 85.00 86 ALA A O 1
ATOM 654 N N . PRO A 1 87 ? 13.472 8.647 -12.779 1.00 82.75 87 PRO A N 1
ATOM 655 C CA . PRO A 1 87 ? 12.732 9.042 -11.593 1.00 82.75 87 PRO A CA 1
ATOM 656 C C . PRO A 1 87 ? 13.338 8.401 -10.345 1.00 82.75 87 PRO A C 1
ATOM 658 O O . PRO A 1 87 ? 13.598 7.190 -10.322 1.00 82.75 87 PRO A O 1
ATOM 661 N N . GLU A 1 88 ? 13.517 9.216 -9.315 1.00 86.88 88 GLU A N 1
ATOM 662 C CA . GLU A 1 88 ? 13.962 8.788 -7.996 1.00 86.88 88 GLU A CA 1
ATOM 663 C C . GLU A 1 88 ? 12.820 8.922 -6.989 1.00 86.88 88 GLU A C 1
ATOM 665 O O . GLU A 1 88 ? 11.902 9.730 -7.157 1.00 86.88 88 GLU A O 1
ATOM 670 N N . ALA A 1 89 ? 12.861 8.087 -5.953 1.00 91.88 89 ALA A N 1
ATOM 671 C CA . ALA A 1 89 ? 11.948 8.245 -4.837 1.00 91.88 89 ALA A CA 1
ATOM 672 C C . ALA A 1 89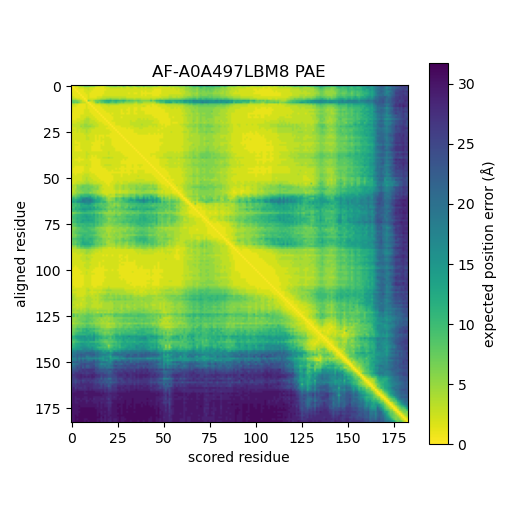 ? 12.381 9.455 -4.005 1.00 91.88 89 ALA A C 1
ATOM 674 O O . ALA A 1 89 ? 13.566 9.608 -3.720 1.00 91.88 89 ALA A O 1
ATOM 675 N N . ASP A 1 90 ? 11.425 10.269 -3.574 1.00 93.88 90 ASP A N 1
ATOM 676 C CA . ASP A 1 90 ? 11.696 11.411 -2.703 1.00 93.88 90 ASP A CA 1
ATOM 677 C C . ASP A 1 90 ? 11.613 10.968 -1.227 1.00 93.88 90 ASP A C 1
ATOM 679 O O . ASP A 1 90 ? 10.534 10.568 -0.769 1.00 93.88 90 ASP A O 1
ATOM 683 N N . PRO A 1 91 ? 12.718 11.021 -0.457 1.00 93.25 91 PRO A N 1
ATOM 684 C CA . PRO A 1 91 ? 12.723 10.618 0.947 1.00 93.25 91 PRO A CA 1
ATOM 685 C C . PRO A 1 91 ? 11.745 11.407 1.826 1.00 93.25 91 PRO A C 1
ATOM 687 O O . PRO A 1 91 ? 11.148 10.829 2.741 1.00 93.25 91 PRO A O 1
ATOM 690 N N . GLU A 1 92 ? 11.551 12.701 1.563 1.00 95.88 92 GLU A N 1
ATOM 691 C CA . GLU A 1 92 ? 10.625 13.534 2.333 1.00 95.88 92 GLU A CA 1
ATOM 692 C C . GLU A 1 92 ? 9.181 13.151 2.028 1.00 95.88 92 GLU A C 1
ATOM 694 O O . GLU A 1 92 ? 8.379 12.967 2.950 1.00 95.88 92 GLU A O 1
ATOM 699 N N . TYR A 1 93 ? 8.869 12.921 0.749 1.00 95.75 93 TYR A N 1
ATOM 700 C CA . TYR A 1 93 ? 7.560 12.416 0.343 1.00 95.75 93 TYR A CA 1
ATOM 701 C C . TYR A 1 93 ? 7.269 11.043 0.955 1.00 95.75 93 TYR A C 1
ATOM 703 O O . TYR A 1 93 ? 6.156 10.795 1.421 1.00 95.75 93 TYR A O 1
ATOM 711 N N . LEU A 1 94 ? 8.260 10.150 1.000 1.00 95.81 94 LEU A N 1
ATOM 712 C CA . LEU A 1 94 ? 8.118 8.834 1.623 1.00 95.81 94 LEU A CA 1
ATOM 713 C C . LEU A 1 94 ? 7.846 8.935 3.127 1.00 95.81 94 LEU A C 1
ATOM 715 O O . LEU A 1 94 ? 6.957 8.248 3.634 1.00 95.81 94 LEU A O 1
ATOM 719 N N . ARG A 1 95 ? 8.557 9.820 3.832 1.00 96.00 95 ARG A N 1
ATOM 720 C CA . ARG A 1 95 ? 8.314 10.080 5.256 1.00 96.00 95 ARG A CA 1
ATOM 721 C C . ARG A 1 95 ? 6.913 10.654 5.478 1.00 96.00 95 ARG A C 1
ATOM 723 O O . ARG A 1 95 ? 6.178 10.176 6.342 1.00 96.00 95 ARG A O 1
ATOM 730 N N . PHE A 1 96 ? 6.519 11.634 4.668 1.00 96.62 96 PHE A N 1
ATOM 731 C CA . PHE A 1 96 ? 5.165 12.186 4.662 1.00 96.62 96 PHE A CA 1
ATOM 732 C C . PHE A 1 96 ? 4.110 11.096 4.423 1.00 96.62 96 PHE A C 1
ATOM 734 O O . PHE A 1 96 ? 3.097 11.050 5.124 1.00 96.62 96 PHE A O 1
ATOM 741 N N . LEU A 1 97 ? 4.361 10.184 3.481 1.00 97.00 97 LEU A N 1
ATOM 742 C CA . LEU A 1 97 ? 3.461 9.085 3.154 1.00 97.00 97 LEU A CA 1
ATOM 743 C C . LEU A 1 97 ? 3.235 8.158 4.354 1.00 97.00 97 LEU A C 1
ATOM 745 O O . LEU A 1 97 ? 2.085 7.819 4.631 1.00 97.00 97 LEU A O 1
ATOM 749 N N . SER A 1 98 ? 4.289 7.797 5.093 1.00 97.44 98 SER A N 1
ATOM 750 C CA . SER A 1 98 ? 4.167 6.994 6.319 1.00 97.44 98 SER A CA 1
ATOM 751 C C . SER A 1 98 ? 3.292 7.673 7.373 1.00 97.44 98 SER A C 1
ATOM 753 O O . SER A 1 98 ? 2.384 7.036 7.906 1.00 97.44 98 SER A O 1
ATOM 755 N N . TYR A 1 99 ? 3.476 8.976 7.613 1.00 97.88 99 TYR A N 1
ATOM 756 C CA . TYR A 1 99 ? 2.605 9.722 8.531 1.00 97.88 99 TYR A CA 1
ATOM 757 C C . TYR A 1 99 ? 1.153 9.757 8.054 1.00 97.88 99 TYR A C 1
ATOM 759 O O . TYR A 1 99 ? 0.228 9.688 8.867 1.00 97.88 99 TYR A O 1
ATOM 767 N N . LYS A 1 100 ? 0.924 9.852 6.739 1.00 98.00 100 LYS A N 1
ATOM 768 C CA . LYS A 1 100 ? -0.432 9.822 6.179 1.00 98.00 100 LYS A CA 1
ATOM 769 C C . LYS A 1 100 ? -1.094 8.457 6.320 1.00 98.00 100 LYS A C 1
ATOM 771 O O . LYS A 1 100 ? -2.293 8.442 6.589 1.00 98.00 100 LYS A O 1
ATOM 776 N N . ILE A 1 101 ? -0.346 7.354 6.217 1.00 98.25 101 ILE A N 1
ATOM 777 C CA . ILE A 1 101 ? -0.858 6.003 6.510 1.00 98.25 101 ILE A CA 1
ATOM 778 C C . ILE A 1 101 ? -1.395 5.965 7.942 1.00 98.25 101 ILE A C 1
ATOM 780 O O . ILE A 1 101 ? -2.578 5.684 8.135 1.00 98.25 101 ILE A O 1
ATOM 784 N N . ALA A 1 102 ? -0.567 6.336 8.921 1.00 98.38 102 ALA A N 1
ATOM 785 C CA . ALA A 1 102 ? -0.956 6.339 10.329 1.00 98.38 102 ALA A CA 1
ATOM 786 C C . ALA A 1 102 ? -2.140 7.271 10.613 1.00 98.38 102 ALA A C 1
ATOM 788 O O . ALA A 1 102 ? -3.123 6.870 11.234 1.00 98.38 102 ALA A O 1
ATOM 789 N N . SER A 1 103 ? -2.105 8.489 10.066 1.00 98.31 103 SER A N 1
ATOM 790 C CA . SER A 1 103 ? -3.188 9.467 10.222 1.00 98.31 103 SER A CA 1
ATOM 791 C C . SER A 1 103 ? -4.514 8.959 9.652 1.00 98.31 103 SER A C 1
ATOM 793 O O . SER A 1 103 ? -5.565 9.186 10.246 1.00 98.31 103 SER A O 1
ATOM 795 N N . ALA A 1 104 ? -4.489 8.279 8.501 1.00 98.50 104 ALA A N 1
ATOM 796 C CA . ALA A 1 104 ? -5.693 7.727 7.890 1.00 98.50 104 ALA A CA 1
ATOM 797 C C . ALA A 1 104 ? -6.285 6.594 8.739 1.00 98.50 104 ALA A C 1
ATOM 799 O O . ALA A 1 104 ? -7.501 6.562 8.925 1.00 98.50 104 ALA A O 1
ATOM 800 N N . VAL A 1 105 ? -5.439 5.709 9.283 1.00 98.62 105 VAL A N 1
ATOM 801 C CA . VAL A 1 105 ? -5.871 4.652 10.213 1.00 98.62 105 VAL A CA 1
ATOM 802 C C . VAL A 1 105 ? -6.474 5.265 11.474 1.00 98.62 105 VAL A C 1
ATOM 804 O O . VAL A 1 105 ? -7.591 4.909 11.826 1.00 98.62 105 VAL A O 1
ATOM 807 N N . MET A 1 106 ? -5.805 6.242 12.092 1.00 98.56 106 MET A N 1
ATOM 808 C CA . MET A 1 106 ? -6.313 6.945 13.276 1.00 98.56 106 MET A CA 1
ATOM 809 C C . MET A 1 106 ? -7.672 7.602 13.026 1.00 98.56 106 MET A C 1
ATOM 811 O O . MET A 1 106 ? -8.580 7.473 13.843 1.00 98.56 106 MET A O 1
ATOM 815 N N . LEU A 1 107 ? -7.840 8.305 11.903 1.00 98.38 107 LEU A N 1
ATOM 816 C CA . LEU A 1 107 ? -9.122 8.929 11.575 1.00 98.38 107 LEU A CA 1
ATOM 817 C C . LEU A 1 107 ? -10.218 7.881 11.359 1.00 98.38 107 LEU A C 1
ATOM 819 O O . LEU A 1 107 ? -11.321 8.045 11.874 1.00 98.38 107 LEU A O 1
ATOM 823 N N . ALA A 1 108 ? -9.922 6.799 10.637 1.00 98.25 108 ALA A N 1
ATOM 824 C CA . ALA A 1 108 ? -10.876 5.713 10.444 1.00 98.25 108 ALA A CA 1
ATOM 825 C C . ALA A 1 108 ? -11.245 5.037 11.775 1.00 98.25 108 ALA A C 1
ATOM 827 O O . ALA A 1 108 ? -12.423 4.790 12.007 1.00 98.25 108 ALA A O 1
ATOM 828 N N . ASP A 1 109 ? -10.271 4.816 12.662 1.00 98.12 109 ASP A N 1
ATOM 829 C CA . ASP A 1 109 ? -10.465 4.253 14.000 1.00 98.12 109 ASP A CA 1
ATOM 830 C C . ASP A 1 109 ? -11.327 5.168 14.889 1.00 98.12 109 ASP A C 1
ATOM 832 O O . ASP A 1 109 ? -12.256 4.707 15.554 1.00 98.12 109 ASP A O 1
ATOM 836 N N . LYS A 1 110 ? -11.100 6.483 14.845 1.00 98.00 110 LYS A N 1
ATOM 837 C CA . LYS A 1 110 ? -11.883 7.464 15.610 1.00 98.00 110 LYS A CA 1
ATOM 838 C C . LYS A 1 110 ? -13.335 7.581 15.136 1.00 98.00 110 LYS A C 1
ATOM 840 O O . LYS A 1 110 ? -14.214 7.901 15.930 1.00 98.00 110 LYS A O 1
ATOM 845 N N . HIS A 1 111 ? -13.584 7.361 13.848 1.00 97.31 111 HIS A N 1
ATOM 846 C CA . HIS A 1 111 ? -14.898 7.542 13.225 1.00 97.31 111 HIS A CA 1
ATOM 847 C C . HIS A 1 111 ? -15.659 6.230 12.987 1.00 97.31 111 HIS A C 1
ATOM 849 O O . HIS A 1 111 ? -16.630 6.215 12.226 1.00 97.31 111 HIS A O 1
ATOM 855 N N . LYS A 1 112 ? -15.247 5.129 13.625 1.00 95.00 112 LYS A N 1
ATOM 856 C CA . LYS A 1 112 ? -15.968 3.853 13.541 1.00 95.00 112 LYS A CA 1
ATOM 857 C C . LYS A 1 112 ? -17.393 3.997 14.072 1.00 95.00 112 LYS A C 1
ATOM 859 O O . LYS A 1 112 ? -17.667 4.748 15.004 1.00 95.00 112 LYS A O 1
ATOM 864 N N . THR A 1 113 ? -18.299 3.244 13.470 1.00 96.38 113 THR A N 1
ATOM 865 C CA . THR A 1 113 ? -19.703 3.166 13.867 1.00 96.38 113 THR A CA 1
ATOM 866 C C . THR A 1 113 ? -20.201 1.741 13.675 1.00 96.38 113 THR A C 1
ATOM 868 O O . THR A 1 113 ? -19.606 0.968 12.920 1.00 96.38 113 THR A O 1
ATOM 871 N N . ASN A 1 114 ? -21.310 1.402 14.326 1.00 96.25 114 ASN A N 1
ATOM 872 C CA . ASN A 1 114 ? -21.975 0.124 14.117 1.00 96.25 114 ASN A CA 1
ATOM 873 C C . ASN A 1 114 ? -22.418 0.005 12.655 1.00 96.25 114 ASN A C 1
ATOM 875 O O . ASN A 1 114 ? -23.190 0.824 12.153 1.00 96.25 114 ASN A O 1
ATOM 879 N N . ALA A 1 115 ? -21.939 -1.033 11.975 1.00 94.12 115 ALA A N 1
ATOM 880 C CA . ALA A 1 115 ? -22.210 -1.265 10.565 1.00 94.12 115 ALA A CA 1
ATOM 881 C C . ALA A 1 115 ? -22.420 -2.756 10.283 1.00 94.12 115 ALA A C 1
ATOM 883 O O . ALA A 1 115 ? -21.880 -3.624 10.966 1.00 94.12 115 ALA A O 1
ATOM 884 N N . LYS A 1 116 ? -23.192 -3.056 9.235 1.00 94.56 116 LYS A N 1
ATOM 885 C CA . LYS A 1 116 ? -23.305 -4.408 8.676 1.00 94.56 116 LYS A CA 1
ATOM 886 C C . LYS A 1 116 ? -22.363 -4.525 7.483 1.00 94.56 116 LYS A C 1
ATOM 888 O O . LYS A 1 116 ? -22.379 -3.663 6.607 1.00 94.56 116 LYS A O 1
ATOM 893 N N . CYS A 1 117 ? -21.575 -5.595 7.436 1.00 91.00 117 CYS A N 1
ATOM 894 C CA . CYS A 1 117 ? -20.674 -5.881 6.322 1.00 91.00 117 CYS A CA 1
ATOM 895 C C . CYS A 1 117 ? -21.297 -6.917 5.379 1.00 91.00 117 CYS A C 1
ATOM 897 O O . CYS A 1 117 ? -21.917 -7.880 5.824 1.00 91.00 117 CYS A O 1
ATOM 899 N N . ALA A 1 118 ? -21.109 -6.730 4.075 1.00 95.00 118 ALA A N 1
ATOM 900 C CA . ALA A 1 118 ? -21.491 -7.688 3.045 1.00 95.00 118 ALA A CA 1
ATOM 901 C C . ALA A 1 118 ? -20.398 -7.745 1.974 1.00 95.00 118 ALA A C 1
ATOM 903 O O . ALA A 1 118 ? -19.694 -6.761 1.742 1.00 95.00 118 ALA A O 1
ATOM 904 N N . VAL A 1 119 ? -20.267 -8.892 1.312 1.00 96.00 119 VAL A N 1
ATOM 905 C CA . VAL A 1 119 ? -19.306 -9.106 0.224 1.00 96.00 119 VAL A CA 1
ATOM 906 C C . VAL A 1 119 ? -20.068 -9.578 -1.008 1.00 96.00 119 VAL A C 1
ATOM 908 O O . VAL A 1 119 ? -20.963 -10.413 -0.910 1.00 96.00 119 VAL A O 1
ATOM 911 N N . GLY A 1 120 ? -19.712 -9.033 -2.169 1.00 96.44 120 GLY A N 1
ATOM 912 C CA . GLY A 1 120 ? -20.279 -9.406 -3.460 1.00 96.44 120 GLY A CA 1
ATOM 913 C C . GLY A 1 120 ? -19.179 -9.654 -4.483 1.00 96.44 120 GLY A C 1
ATOM 914 O O . GLY A 1 120 ? -18.098 -9.071 -4.404 1.00 96.44 120 GLY A O 1
ATOM 915 N N . ILE A 1 121 ? -19.456 -10.526 -5.450 1.00 97.44 121 ILE A N 1
ATOM 916 C CA . ILE A 1 121 ? -18.527 -10.874 -6.528 1.00 97.44 121 ILE A CA 1
ATOM 917 C C . ILE A 1 121 ? -19.245 -10.668 -7.861 1.00 97.44 121 ILE A C 1
ATOM 919 O O . ILE A 1 121 ? -20.377 -11.111 -8.040 1.00 97.44 121 ILE A O 1
ATOM 923 N N . GLY A 1 122 ? -18.571 -10.009 -8.803 1.00 95.56 122 GLY A N 1
ATOM 924 C CA . GLY A 1 122 ? -19.062 -9.763 -10.158 1.00 95.56 122 GLY A CA 1
ATOM 925 C C . GLY A 1 122 ? -17.991 -10.048 -11.210 1.00 95.56 122 GLY A C 1
ATOM 926 O O . GLY A 1 122 ? -16.826 -10.276 -10.882 1.00 95.56 122 GLY A O 1
ATOM 927 N N . LYS A 1 123 ? -18.382 -10.047 -12.487 1.00 94.44 123 LYS A N 1
ATOM 928 C CA . LYS A 1 123 ? -17.469 -10.220 -13.628 1.00 94.44 123 LYS A CA 1
ATOM 929 C C . LYS A 1 123 ? -17.545 -8.993 -14.533 1.00 94.44 123 LYS A C 1
ATOM 931 O O . LYS A 1 123 ? -18.639 -8.605 -14.921 1.00 94.44 123 LYS A O 1
ATOM 936 N N . GLU A 1 124 ? -16.391 -8.440 -14.897 1.00 90.38 124 GLU A N 1
ATOM 937 C CA . GLU A 1 124 ? -16.267 -7.282 -15.789 1.00 90.38 124 GLU A CA 1
ATOM 938 C C . GLU A 1 124 ? -15.242 -7.585 -16.892 1.00 90.38 124 GLU A C 1
ATOM 940 O O . GLU A 1 124 ? -14.055 -7.775 -16.624 1.00 90.38 124 GLU A O 1
ATOM 945 N N . PHE A 1 125 ? -15.704 -7.667 -18.141 1.00 85.44 125 PHE A N 1
ATOM 946 C CA . PHE A 1 125 ? -14.896 -8.137 -19.275 1.00 85.44 125 PHE A CA 1
ATOM 947 C C . PHE A 1 125 ? -14.428 -7.020 -20.216 1.00 85.44 125 PHE A C 1
ATOM 949 O O . PHE A 1 125 ? -13.755 -7.305 -21.208 1.00 85.44 125 PHE A O 1
ATOM 95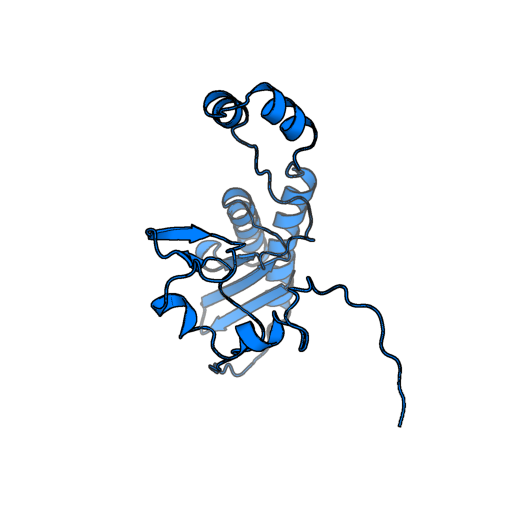6 N N . THR A 1 126 ? -14.802 -5.763 -19.966 1.00 86.50 126 THR A N 1
ATOM 957 C CA . THR A 1 126 ? -14.616 -4.665 -20.930 1.00 86.50 126 THR A CA 1
ATOM 958 C C . THR A 1 126 ? -13.529 -3.667 -20.542 1.00 86.50 126 THR A C 1
ATOM 960 O O . THR A 1 126 ? -13.028 -2.958 -21.414 1.00 86.50 126 THR A O 1
ATOM 963 N N . VAL A 1 127 ? -13.131 -3.633 -19.268 1.00 87.75 127 VAL A N 1
ATOM 964 C CA . VAL A 1 127 ? -12.211 -2.610 -18.732 1.00 87.75 127 VAL A CA 1
ATOM 965 C C . VAL A 1 127 ? -10.737 -3.006 -18.776 1.00 87.75 127 VAL A C 1
ATOM 967 O O . VAL A 1 127 ? -9.869 -2.140 -18.731 1.00 87.75 127 VAL A O 1
ATOM 970 N N . SER A 1 128 ? -10.428 -4.302 -18.854 1.00 86.06 128 SER A N 1
ATOM 971 C CA . SER A 1 128 ? -9.049 -4.791 -18.842 1.00 86.06 128 SER A CA 1
ATOM 972 C C . SER A 1 128 ? -8.813 -5.834 -19.925 1.00 86.06 128 SER A C 1
ATOM 974 O O . SER A 1 128 ? -9.703 -6.592 -20.307 1.00 86.06 128 SER A O 1
ATOM 976 N N . PHE A 1 129 ? -7.588 -5.864 -20.438 1.00 81.56 129 PHE A N 1
ATOM 977 C CA . PHE A 1 129 ? -7.133 -6.887 -21.365 1.00 81.56 129 PHE A CA 1
ATOM 978 C C . PHE A 1 129 ? -5.685 -7.235 -21.055 1.00 81.56 129 PHE A C 1
ATOM 980 O O . PHE A 1 129 ? -4.887 -6.393 -20.639 1.00 81.56 129 PHE A O 1
ATOM 987 N N . ASN A 1 130 ? -5.324 -8.496 -21.264 1.00 82.56 130 ASN A N 1
ATOM 988 C CA . ASN A 1 130 ? -3.947 -8.909 -21.077 1.00 82.56 130 ASN A CA 1
ATOM 989 C C . ASN A 1 130 ? -3.095 -8.400 -22.257 1.00 82.56 130 ASN A C 1
ATOM 991 O O . ASN A 1 130 ? -3.320 -8.717 -23.423 1.00 82.56 130 ASN A O 1
ATOM 995 N N . ARG A 1 131 ? -2.114 -7.556 -21.923 1.00 85.06 131 ARG A N 1
ATOM 996 C CA . ARG A 1 131 ? -1.190 -6.921 -22.872 1.00 85.06 131 ARG A CA 1
ATOM 997 C C . ARG A 1 131 ? -0.020 -7.814 -23.295 1.00 85.06 131 ARG A C 1
ATOM 999 O O . ARG A 1 131 ? 0.897 -7.315 -23.926 1.00 85.06 131 ARG A O 1
ATOM 1006 N N . ARG A 1 132 ? 0.032 -9.084 -22.887 1.00 84.75 132 ARG A N 1
ATOM 1007 C CA . ARG A 1 132 ? 1.129 -10.026 -23.151 1.00 84.75 132 ARG A CA 1
ATOM 1008 C C . ARG A 1 132 ? 0.612 -11.215 -23.957 1.00 84.75 132 ARG A C 1
ATOM 1010 O O . ARG A 1 132 ? 0.010 -12.143 -23.420 1.00 84.75 132 ARG A O 1
ATOM 1017 N N . PHE A 1 133 ? 0.897 -11.204 -25.252 1.00 83.06 133 PHE A N 1
ATOM 1018 C CA . PHE A 1 133 ? 0.415 -12.203 -26.198 1.00 83.06 133 PHE A CA 1
ATOM 1019 C C . PHE A 1 133 ? 1.445 -13.308 -26.410 1.00 83.06 133 PHE A C 1
ATOM 1021 O O . PHE A 1 133 ? 2.629 -13.017 -26.597 1.00 83.06 133 PHE A O 1
ATOM 1028 N N . ARG A 1 134 ? 0.995 -14.568 -26.427 1.00 84.25 134 ARG A N 1
ATOM 1029 C CA . ARG A 1 134 ? 1.826 -15.694 -26.859 1.00 84.25 134 ARG A CA 1
ATOM 1030 C C . ARG A 1 134 ? 1.889 -15.713 -28.381 1.00 84.25 134 ARG A C 1
ATOM 1032 O O . ARG A 1 134 ? 0.869 -15.661 -29.070 1.00 84.25 134 ARG A O 1
ATOM 1039 N N . MET A 1 135 ? 3.099 -15.778 -28.900 1.00 84.31 135 MET A N 1
ATOM 1040 C CA . MET A 1 135 ? 3.390 -15.801 -30.326 1.00 84.31 135 MET A CA 1
ATOM 1041 C C . MET A 1 135 ? 3.515 -17.246 -30.812 1.00 84.31 135 MET A C 1
ATOM 1043 O O . MET A 1 135 ? 3.820 -18.145 -30.027 1.00 84.31 135 MET A O 1
ATOM 1047 N N . LYS A 1 136 ? 3.340 -17.480 -32.118 1.00 83.44 136 LYS A N 1
ATOM 1048 C CA . LYS A 1 136 ? 3.496 -18.822 -32.718 1.00 83.44 136 LYS A CA 1
ATOM 1049 C C . LYS A 1 136 ? 4.886 -19.431 -32.499 1.00 83.44 136 LYS A C 1
ATOM 1051 O O . LYS A 1 136 ? 5.014 -20.639 -32.395 1.00 83.44 136 LYS A O 1
ATOM 1056 N N . ASN A 1 137 ? 5.915 -18.591 -32.395 1.00 84.25 137 ASN A N 1
ATOM 1057 C CA . ASN A 1 137 ? 7.291 -19.002 -32.098 1.00 84.25 137 ASN A CA 1
ATOM 1058 C C . ASN A 1 137 ? 7.561 -19.191 -30.590 1.00 84.25 137 ASN A C 1
ATOM 1060 O O . ASN A 1 137 ? 8.714 -19.204 -30.174 1.00 84.25 137 ASN A O 1
ATOM 1064 N N . GLY A 1 138 ? 6.518 -19.243 -29.755 1.00 83.88 138 GLY A N 1
ATOM 1065 C CA . GLY A 1 138 ? 6.624 -19.436 -28.308 1.00 83.88 138 GLY A CA 1
ATOM 1066 C C . GLY A 1 138 ? 7.010 -18.190 -27.505 1.00 83.88 138 GLY A C 1
ATOM 1067 O O . GLY A 1 138 ? 6.896 -18.213 -26.281 1.00 83.88 138 GLY A O 1
ATOM 1068 N N . ARG A 1 139 ? 7.414 -17.087 -28.150 1.00 85.31 139 ARG A N 1
ATOM 1069 C CA . ARG A 1 139 ? 7.781 -15.839 -27.455 1.00 85.31 139 ARG A CA 1
ATOM 1070 C C . ARG A 1 139 ? 6.547 -15.098 -26.934 1.00 85.31 139 ARG A C 1
ATOM 1072 O O . ARG A 1 139 ? 5.424 -15.337 -27.373 1.00 85.31 139 ARG A O 1
ATOM 1079 N N . GLN A 1 140 ? 6.772 -14.156 -26.022 1.00 85.88 140 GLN A N 1
ATOM 1080 C CA . GLN A 1 140 ? 5.762 -13.225 -25.521 1.00 85.88 140 GLN A CA 1
ATOM 1081 C C . GLN A 1 140 ? 6.000 -11.826 -26.102 1.00 85.88 140 GLN A C 1
ATOM 1083 O O . GLN A 1 140 ? 7.141 -11.369 -26.143 1.00 85.88 140 GLN A O 1
ATOM 1088 N N . MET A 1 141 ? 4.943 -11.139 -26.543 1.00 80.00 141 MET A N 1
ATOM 1089 C CA . MET A 1 141 ? 5.035 -9.764 -27.058 1.00 80.00 141 MET A CA 1
ATOM 1090 C C . MET A 1 141 ? 3.884 -8.886 -26.572 1.00 80.00 141 MET A C 1
ATOM 1092 O O . MET A 1 141 ? 2.787 -9.380 -26.320 1.00 80.00 141 MET A O 1
ATOM 1096 N N . THR A 1 142 ? 4.135 -7.579 -26.474 1.00 79.25 142 THR A N 1
ATOM 1097 C CA . THR A 1 142 ? 3.120 -6.575 -26.116 1.00 79.25 142 THR A CA 1
ATOM 1098 C C . THR A 1 142 ? 2.461 -5.911 -27.322 1.00 79.25 142 THR A C 1
ATOM 1100 O O . THR A 1 142 ? 1.276 -5.606 -27.273 1.00 79.25 142 THR A O 1
ATOM 1103 N N . HIS A 1 143 ? 3.195 -5.777 -28.432 1.00 78.44 143 HIS A N 1
ATOM 1104 C CA . HIS A 1 143 ? 2.713 -5.202 -29.693 1.00 78.44 143 HIS A CA 1
ATOM 1105 C C . HIS A 1 143 ? 2.971 -6.178 -30.851 1.00 78.44 143 HIS A C 1
ATOM 1107 O O . HIS A 1 143 ? 3.968 -6.063 -31.568 1.00 78.44 143 HIS A O 1
ATOM 1113 N N . PRO A 1 144 ? 2.138 -7.220 -30.998 1.00 74.12 144 PRO A N 1
ATOM 1114 C CA . PRO A 1 144 ? 2.333 -8.237 -32.018 1.00 74.12 144 PRO A CA 1
ATOM 1115 C C . PRO A 1 144 ? 1.918 -7.742 -33.408 1.00 74.12 144 PRO A C 1
ATOM 1117 O O . PRO A 1 144 ? 0.875 -7.113 -33.584 1.00 74.12 144 PRO A O 1
ATOM 1120 N N . ARG A 1 145 ? 2.689 -8.121 -34.432 1.00 67.94 145 ARG A N 1
ATOM 1121 C CA . ARG A 1 145 ? 2.275 -7.954 -35.833 1.00 67.94 145 ARG A CA 1
ATOM 1122 C C . ARG A 1 145 ? 1.027 -8.800 -36.128 1.00 67.94 145 ARG A C 1
ATOM 1124 O O . ARG A 1 145 ? 0.812 -9.867 -35.551 1.00 67.94 145 ARG A O 1
ATOM 1131 N N . LYS A 1 146 ? 0.196 -8.365 -37.077 1.00 64.25 146 LYS A N 1
ATOM 1132 C CA . LYS A 1 146 ? -0.959 -9.150 -37.539 1.00 64.25 146 LYS A CA 1
ATOM 1133 C C . LYS A 1 146 ? -0.510 -10.557 -37.970 1.00 64.25 146 LYS A C 1
ATOM 1135 O O . LYS A 1 146 ? 0.441 -10.708 -38.728 1.00 64.25 146 LYS A O 1
ATOM 1140 N N . GLY A 1 147 ? -1.201 -11.592 -37.488 1.00 67.19 147 GLY A N 1
ATOM 1141 C CA . GLY A 1 147 ? -0.968 -12.985 -37.909 1.00 67.19 147 GLY A CA 1
ATOM 1142 C C . GLY A 1 147 ? 0.052 -13.792 -37.095 1.00 67.19 147 GLY A C 1
ATOM 1143 O O . GLY A 1 147 ? 0.055 -15.018 -37.218 1.00 67.19 147 GLY A O 1
ATOM 1144 N N . SER A 1 148 ? 0.871 -13.153 -36.254 1.00 71.75 148 SER A N 1
ATOM 1145 C CA . SER A 1 148 ? 1.975 -13.825 -35.541 1.00 71.75 148 SER A CA 1
ATOM 1146 C C . SER A 1 148 ? 1.623 -14.335 -34.137 1.00 71.75 148 SER A C 1
ATOM 1148 O O . SER A 1 148 ? 2.406 -15.069 -33.534 1.00 71.75 148 SER A O 1
ATOM 1150 N N . ILE A 1 149 ? 0.431 -14.000 -33.642 1.00 70.38 149 ILE A N 1
ATOM 1151 C CA . ILE A 1 149 ? -0.114 -14.479 -32.365 1.00 70.38 149 ILE A CA 1
ATOM 1152 C C . ILE A 1 149 ? -0.586 -15.927 -32.504 1.00 70.38 149 ILE A C 1
ATOM 1154 O O . ILE A 1 149 ? -1.168 -16.304 -33.527 1.00 70.38 149 ILE A O 1
ATOM 1158 N N . ASP A 1 150 ? -0.367 -16.714 -31.456 1.00 74.19 150 ASP A N 1
ATOM 1159 C CA . ASP A 1 150 ? -0.875 -18.074 -31.336 1.00 74.19 150 ASP A CA 1
ATOM 1160 C C . ASP A 1 150 ? -2.422 -18.115 -31.312 1.00 74.19 150 ASP A C 1
ATOM 1162 O O . ASP A 1 150 ? -3.099 -17.255 -30.738 1.00 74.19 150 ASP A O 1
ATOM 1166 N N . GLY A 1 151 ? -3.003 -19.136 -31.944 1.00 64.62 151 GLY A N 1
ATOM 1167 C CA . GLY A 1 151 ? -4.448 -19.338 -32.038 1.00 64.62 151 GLY A CA 1
ATOM 1168 C C . GLY A 1 151 ? -5.125 -19.529 -30.679 1.00 64.62 151 GLY A C 1
ATOM 1169 O O . GLY A 1 151 ? -6.269 -19.101 -30.514 1.00 64.62 151 GLY A O 1
ATOM 1170 N N . SER A 1 152 ? -4.413 -20.087 -29.694 1.00 64.81 152 SER A N 1
ATOM 1171 C CA . SER A 1 152 ? -4.893 -20.228 -28.310 1.00 64.81 152 SER A CA 1
ATOM 1172 C C . SER A 1 152 ? -5.140 -18.864 -27.648 1.00 64.81 152 SER A C 1
ATOM 1174 O O . SER A 1 152 ? -6.187 -18.631 -27.049 1.00 64.81 152 SER A O 1
ATOM 1176 N N . THR A 1 153 ? -4.229 -17.911 -27.866 1.00 57.66 153 THR A N 1
ATOM 1177 C CA . THR A 1 153 ? -4.318 -16.542 -27.341 1.00 57.66 153 THR A CA 1
ATOM 1178 C C . THR A 1 153 ? -5.359 -15.717 -28.092 1.00 57.66 153 THR A C 1
ATOM 1180 O O . THR A 1 153 ? -5.867 -14.752 -27.550 1.00 57.66 153 THR A O 1
ATOM 1183 N N . ARG A 1 154 ? -5.749 -16.074 -29.321 1.00 54.50 154 ARG A N 1
ATOM 1184 C CA . ARG A 1 154 ? -6.827 -15.369 -30.040 1.00 54.50 154 ARG A CA 1
ATOM 1185 C C . ARG A 1 154 ? -8.225 -15.663 -29.489 1.00 54.50 154 ARG A C 1
ATOM 1187 O O . ARG A 1 154 ? -9.062 -14.763 -29.484 1.00 54.50 154 ARG A O 1
ATOM 1194 N N . ARG A 1 155 ? -8.486 -16.893 -29.027 1.00 50.47 155 ARG A N 1
ATOM 1195 C CA . ARG A 1 155 ? -9.824 -17.318 -28.561 1.00 50.47 155 ARG A CA 1
ATOM 1196 C C . ARG A 1 155 ? -10.256 -16.624 -27.267 1.00 50.47 155 ARG A C 1
ATOM 1198 O O . ARG A 1 155 ? -11.436 -16.341 -27.112 1.00 50.47 155 ARG A O 1
ATOM 1205 N N . SER A 1 156 ? -9.315 -16.255 -26.397 1.00 52.69 156 SER A N 1
ATOM 1206 C CA . SER A 1 156 ? -9.613 -15.538 -25.147 1.00 52.69 156 SER A CA 1
ATOM 1207 C C . SER A 1 156 ? -9.976 -14.051 -25.323 1.00 52.69 156 SER A C 1
ATOM 1209 O O . SER A 1 156 ? -10.341 -13.413 -24.345 1.00 52.69 156 SER A O 1
ATOM 1211 N N . TYR A 1 157 ? -9.884 -13.477 -26.533 1.00 53.66 157 TYR A N 1
ATOM 1212 C CA . TYR A 1 157 ? -9.999 -12.021 -26.767 1.00 53.66 157 TYR A CA 1
ATOM 1213 C C . TYR A 1 157 ? -11.014 -11.654 -27.872 1.00 53.66 157 TYR A C 1
ATOM 1215 O O . TYR A 1 157 ? -10.889 -10.609 -28.519 1.00 53.66 157 TYR A O 1
ATOM 1223 N N . GLY A 1 158 ? -12.009 -12.516 -28.119 1.00 46.88 158 GLY A N 1
ATOM 1224 C CA . GLY A 1 158 ? -12.925 -12.433 -29.270 1.00 46.88 158 GLY A CA 1
ATOM 1225 C C . GLY A 1 158 ? -13.690 -11.108 -29.448 1.00 46.88 158 GLY A C 1
ATOM 1226 O O . GLY A 1 158 ? -14.068 -10.774 -30.574 1.00 46.88 158 GLY A O 1
ATOM 1227 N N . SER A 1 159 ? -13.878 -10.322 -28.383 1.00 49.12 159 SER A N 1
ATOM 1228 C CA . SER A 1 159 ? -14.543 -9.008 -28.406 1.00 49.12 159 SER A CA 1
ATOM 1229 C C . SER A 1 159 ? -13.565 -7.826 -28.533 1.00 49.12 159 SER A C 1
ATOM 1231 O O . SER A 1 159 ? -13.813 -6.903 -29.308 1.00 49.12 159 SER A O 1
ATOM 1233 N N . ILE A 1 160 ? -12.412 -7.868 -27.857 1.00 50.44 160 ILE A N 1
ATOM 1234 C CA . ILE A 1 160 ? -11.430 -6.764 -27.812 1.00 50.44 160 ILE A CA 1
ATOM 1235 C C . ILE A 1 160 ? -10.700 -6.579 -29.157 1.00 50.44 160 ILE A C 1
ATOM 1237 O O . ILE A 1 160 ? -10.470 -5.451 -29.596 1.00 50.44 160 ILE A O 1
ATOM 1241 N N . TRP A 1 161 ? -10.435 -7.663 -29.897 1.00 50.34 161 TRP A N 1
ATOM 1242 C CA . TRP A 1 161 ? -9.810 -7.591 -31.233 1.00 50.34 161 TRP A CA 1
ATOM 1243 C C . TRP A 1 161 ? -10.668 -6.917 -32.310 1.00 50.34 161 TRP A C 1
ATOM 1245 O O . TRP A 1 161 ? -10.139 -6.514 -33.351 1.00 50.34 161 TRP A O 1
ATOM 1255 N N . ARG A 1 162 ? -11.988 -6.826 -32.103 1.00 47.56 162 ARG A N 1
ATOM 1256 C CA . ARG A 1 162 ? -12.891 -6.069 -32.984 1.00 47.56 162 ARG A CA 1
ATOM 1257 C C . ARG A 1 162 ? -12.903 -4.573 -32.669 1.00 47.56 162 ARG A C 1
ATOM 1259 O O . ARG A 1 162 ? -13.297 -3.815 -33.536 1.00 47.56 162 ARG A O 1
ATOM 1266 N N . ARG A 1 163 ? -12.462 -4.163 -31.473 1.00 46.31 163 ARG A N 1
ATOM 1267 C CA . ARG A 1 163 ? -12.418 -2.758 -31.036 1.00 46.31 163 ARG A CA 1
ATOM 1268 C C . ARG A 1 163 ? -11.062 -2.096 -31.304 1.00 46.31 163 ARG A C 1
ATOM 1270 O O . ARG A 1 163 ? -11.019 -0.919 -31.617 1.00 46.31 163 ARG A O 1
ATOM 1277 N N . ILE A 1 164 ? -9.970 -2.866 -31.236 1.00 47.16 164 ILE A N 1
ATOM 1278 C CA . ILE A 1 164 ? -8.609 -2.411 -31.602 1.00 47.16 164 ILE A CA 1
ATOM 1279 C C . ILE A 1 164 ? -8.457 -2.249 -33.125 1.00 47.16 164 ILE A C 1
ATOM 1281 O O . ILE A 1 164 ? -7.660 -1.450 -33.608 1.00 47.16 164 ILE A O 1
ATOM 1285 N N . ARG A 1 165 ? -9.231 -3.010 -33.904 1.00 42.91 165 ARG A N 1
ATOM 1286 C CA . ARG A 1 165 ? -9.398 -2.764 -35.334 1.00 42.91 165 ARG A CA 1
ATOM 1287 C C . ARG A 1 165 ? -10.519 -1.746 -35.478 1.00 42.91 165 ARG A C 1
ATOM 1289 O O . ARG A 1 165 ? -11.673 -2.122 -35.311 1.00 42.91 165 ARG A O 1
ATOM 1296 N N . GLY A 1 166 ? -10.207 -0.494 -35.806 1.00 40.12 166 GLY A N 1
ATOM 1297 C CA . GLY A 1 166 ? -11.222 0.372 -36.410 1.00 40.12 166 GLY A CA 1
ATOM 1298 C C . GLY A 1 166 ? -11.905 -0.379 -37.564 1.00 40.12 166 GLY A C 1
ATOM 1299 O O . GLY A 1 166 ? -11.319 -1.320 -38.121 1.00 40.12 166 GLY A O 1
ATOM 1300 N N . LYS A 1 167 ? -13.142 -0.003 -37.916 1.00 43.25 167 LYS A N 1
ATOM 1301 C CA . LYS A 1 167 ? -13.917 -0.648 -38.998 1.00 43.25 167 LYS A CA 1
ATOM 1302 C C . LYS A 1 167 ? -13.134 -0.766 -40.322 1.00 43.25 167 LYS A C 1
ATOM 1304 O O . LYS A 1 167 ? -13.433 -1.652 -41.115 1.00 43.25 167 LYS A O 1
ATOM 1309 N N . ASP A 1 168 ? -12.058 0.006 -40.470 1.00 40.75 168 ASP A N 1
ATOM 1310 C CA . ASP A 1 168 ? -11.285 0.173 -41.701 1.00 40.75 168 ASP A CA 1
ATOM 1311 C C . ASP A 1 168 ? -9.941 -0.586 -41.692 1.00 40.75 168 ASP A C 1
ATOM 1313 O O . ASP A 1 168 ? -9.077 -0.381 -42.538 1.00 40.75 168 ASP A O 1
ATOM 1317 N N . GLY A 1 169 ? -9.725 -1.493 -40.732 1.00 42.00 169 GLY A N 1
ATOM 1318 C CA . GLY A 1 169 ? -8.589 -2.425 -40.766 1.00 42.00 169 GLY A CA 1
ATOM 1319 C C . GLY A 1 169 ? -7.225 -1.844 -40.371 1.00 42.00 169 GLY A C 1
ATOM 1320 O O . GLY A 1 169 ? -6.261 -2.612 -40.294 1.00 42.00 169 GLY A O 1
ATOM 1321 N N . ASN A 1 170 ? -7.155 -0.555 -40.035 1.00 32.88 170 ASN A N 1
ATOM 1322 C CA . ASN A 1 170 ? -5.987 0.083 -39.432 1.00 32.88 170 ASN A CA 1
ATOM 1323 C C . ASN A 1 170 ? -6.046 0.004 -37.896 1.00 32.88 170 ASN A C 1
ATOM 1325 O O . ASN A 1 170 ? -7.100 0.164 -37.275 1.00 32.88 170 ASN A O 1
ATOM 1329 N N . ALA A 1 171 ? -4.901 -0.304 -37.280 1.00 35.03 171 ALA A N 1
ATOM 1330 C CA . ALA A 1 171 ? -4.739 -0.301 -35.831 1.00 35.03 171 ALA A CA 1
ATOM 1331 C C . ALA A 1 171 ? -4.573 1.149 -35.370 1.00 35.03 171 ALA A C 1
ATOM 1333 O O . ALA A 1 171 ? -3.487 1.711 -35.492 1.00 35.03 171 ALA A O 1
ATOM 1334 N N . TYR A 1 172 ? -5.645 1.756 -34.870 1.00 36.84 172 TYR A N 1
ATOM 1335 C CA . TYR A 1 172 ? -5.566 3.075 -34.258 1.00 36.84 172 TYR A CA 1
ATOM 1336 C C . TYR A 1 172 ? -5.307 2.909 -32.760 1.00 36.84 172 TYR A C 1
ATOM 1338 O O . TYR A 1 172 ? -6.088 2.287 -32.037 1.00 36.84 172 TYR A O 1
ATOM 1346 N N . LEU A 1 173 ? -4.174 3.452 -32.308 1.00 33.47 173 LEU A N 1
ATOM 1347 C CA . LEU A 1 173 ? -4.018 3.894 -30.927 1.00 33.47 173 LEU A CA 1
ATOM 1348 C C . LEU A 1 173 ? -5.127 4.921 -30.673 1.00 33.47 173 LEU A C 1
ATOM 1350 O O . LEU A 1 173 ? -5.338 5.806 -31.498 1.00 33.47 173 LEU A O 1
ATOM 1354 N N . LEU A 1 174 ? -5.872 4.755 -29.581 1.00 30.50 174 LEU A N 1
ATOM 1355 C CA . LEU A 1 174 ? -6.917 5.694 -29.186 1.00 30.50 174 LEU A CA 1
ATOM 1356 C C . LEU A 1 174 ? -6.270 7.052 -28.887 1.00 30.50 174 LEU A C 1
ATOM 1358 O O . LEU A 1 174 ? -5.668 7.217 -27.830 1.00 30.50 174 LEU A O 1
ATOM 1362 N N . ASP A 1 175 ? -6.408 7.997 -29.814 1.00 26.84 175 ASP A N 1
ATOM 1363 C CA . ASP A 1 175 ? -6.451 9.417 -29.487 1.00 26.84 175 ASP A CA 1
ATOM 1364 C C . ASP A 1 175 ? -7.920 9.779 -29.246 1.00 26.84 175 ASP A C 1
ATOM 1366 O O . ASP A 1 175 ? -8.802 9.461 -30.050 1.00 26.84 175 ASP A O 1
ATOM 1370 N N . SER A 1 176 ? -8.205 10.335 -28.075 1.00 35.09 176 SER A N 1
ATOM 1371 C CA . SER A 1 176 ? -9.556 10.578 -27.588 1.00 35.09 176 SER A CA 1
ATOM 1372 C C . SER A 1 176 ? -9.845 12.070 -27.539 1.00 35.09 176 SER A C 1
ATOM 1374 O O . SER A 1 176 ? -9.895 12.643 -26.456 1.00 35.09 176 SER A O 1
ATOM 1376 N N . THR A 1 177 ? -10.116 12.682 -28.688 1.00 32.88 177 THR A N 1
ATOM 1377 C CA . THR A 1 177 ? -10.811 13.976 -28.769 1.00 32.88 177 THR A CA 1
ATOM 1378 C C . THR A 1 177 ? -11.552 14.114 -30.098 1.00 32.88 177 THR A C 1
ATOM 1380 O O . THR A 1 177 ? -11.005 14.517 -31.115 1.00 32.88 177 THR A O 1
ATOM 1383 N N . SER A 1 178 ? -12.844 13.789 -30.088 1.00 27.62 178 SER A N 1
ATOM 1384 C CA . SER A 1 178 ? -13.914 14.639 -30.643 1.00 27.62 178 SER A CA 1
ATOM 1385 C C . SER A 1 178 ? -15.239 13.875 -30.624 1.00 27.62 178 SER A C 1
ATOM 1387 O O . SER A 1 178 ? -15.528 13.004 -31.438 1.00 27.62 178 SER A O 1
ATOM 1389 N N . ARG A 1 179 ? -16.083 14.236 -29.654 1.00 35.91 179 ARG A N 1
ATOM 1390 C CA . ARG A 1 179 ? -17.527 14.226 -29.875 1.00 35.91 179 ARG A CA 1
ATOM 1391 C C . ARG A 1 179 ? -17.814 15.294 -30.929 1.00 35.91 179 ARG A C 1
ATOM 1393 O O . ARG A 1 179 ? -17.423 16.433 -30.698 1.00 35.91 179 ARG A O 1
ATOM 1400 N N . GLN A 1 180 ? -18.561 14.972 -31.980 1.00 28.92 180 GLN A N 1
ATOM 1401 C CA . GLN A 1 180 ? -19.623 15.862 -32.446 1.00 28.92 180 GLN A CA 1
ATOM 1402 C C . GLN A 1 180 ? -20.694 15.111 -33.249 1.00 28.92 180 GLN A C 1
ATOM 1404 O O . GLN A 1 180 ? -20.411 14.281 -34.105 1.00 28.92 180 GLN A O 1
ATOM 1409 N N . ASN A 1 181 ? -21.924 15.421 -32.846 1.00 31.16 181 ASN A N 1
ATOM 1410 C CA . ASN A 1 181 ? -23.238 15.143 -33.412 1.00 31.16 181 ASN A CA 1
ATOM 1411 C C . ASN A 1 181 ? -23.308 15.226 -34.947 1.00 31.16 181 ASN A C 1
ATOM 1413 O O . ASN A 1 181 ? -22.729 16.140 -35.524 1.00 31.16 181 ASN A O 1
ATOM 1417 N N . ASN A 1 182 ? -24.159 14.412 -35.580 1.00 25.64 182 ASN A N 1
ATOM 1418 C CA . ASN A 1 182 ? -25.506 14.860 -35.967 1.00 25.64 182 ASN A CA 1
ATOM 1419 C C . ASN A 1 182 ? -26.342 13.738 -36.604 1.00 25.64 182 ASN A C 1
ATOM 1421 O O . ASN A 1 182 ? -25.806 12.943 -37.369 1.00 25.64 182 ASN A O 1
ATOM 1425 N N . SER A 1 183 ? -27.639 13.778 -36.253 1.00 32.78 183 SER A N 1
ATOM 1426 C CA . SER A 1 183 ? -28.852 13.336 -36.978 1.00 32.78 183 SER A CA 1
ATOM 1427 C C . SER A 1 183 ? -28.873 11.972 -37.664 1.00 32.78 183 SER A C 1
ATOM 1429 O O . SER A 1 183 ? -28.239 11.840 -38.732 1.00 32.78 183 SER A O 1
#

Foldseek 3Di:
DAKAWDDDDHAIAMEAEDADLFADPVLLQLLLVLLCVLQVHHSVRYHYDYPNDPPDALRDWPCPPVVVCLVPDPDNVVSVVVNVVTRHRDPVVSNVVSPVSSVNSNVNNVPDDDDDDDDDDDDDDPPDDDQWFQFPVRDTDRDDDPPGGDPVRCVSCVPVVCVCQDPVRDRDDDDDDDDDDDD

Sequence (183 aa):
MKAAVFESEETRVALVSVDALSIKASIVKFGRELAEEMTGISADHIMVAATHTYSGGPTVEWASNQKGIIRYSSNPELIRKILKTAPEADPEYLRFLSYKIASAVMLADKHKTNAKCAVGIGKEFTVSFNRRFRMKNGRQMTHPRKGSIDGSTRRSYGSIWRRIRGKDGNAYLLDSTSRQNNS

Mean predicted aligned error: 10.68 Å

Secondary structure (DSSP, 8-state):
-EEEEEEETTEEEEEEEE-SS---HHHHHHHHHHHHHHH---GGGEEEEE---TTS-S---S-TTHHHHHHT-S-HHHHHHHHTT-----HHHHHHHHHHHHHHHHHHHHT--------------SS-----EEBTTS-EESSPPTT-B-HHHHHTTTTHHHHHB-TTS-B------------